Protein AF-0000000082336264 (afdb_homodimer)

Organism: NCBI:txid1220207

Secondary structure (DSSP, 8-state):
-----EEEEEEEEEEESS--SSS----HHHHHHHHTHHHH-GGGT-TTEEEEEEPSS---SSEEEEEEEE-TT-SS--TT-EEEEEEEEETTTEEEEEETTT--EEEEEEEEE-STT--TT-EEEEEEEEEEEET--TTSHHHHHHHHHHHHHHHHHHHHHHHHHHHHHHTTTT---/-----EEEEEEEEEEESS--SSS----HHHHHHHHTHHHH-GGGT-TTEEEEEEPSS---SSEEEEEEEE-TT-SS--TT-EEEEEEEEETTTEEEEEETTT--EEEEEEEEE-STT--TT-EEEEEEEEEEEET--TTSHHHHHHHHHHHHHHHHHHHHHHHHHHHHHHTTTT---

Nearest PDB structures (foldseek):
  5ygv-assembly1_A  TM=6.129E-01  e=1.166E-06  Arabidopsis thaliana
  2e3n-assembly1_A  TM=4.666E-01  e=4.063E-04  Homo sapiens
  2e3r-assembly1_A  TM=4.483E-01  e=7.735E-04  Homo sapiens
  4qdc-assembly1_A  TM=5.139E-01  e=6.747E-03  Rhodococcus rhodochrous
  4qck-assembly1_A  TM=4.906E-01  e=2.133E-01  Mycobacterium tuberculosis H37Rv

Solvent-accessible surface area (backbone atoms only — not comparable to full-atom values): 18694 Å² total; per-residue (Å²): 127,76,79,79,48,62,25,73,50,50,47,35,18,34,35,67,57,61,71,55,83,78,64,76,83,60,46,63,66,43,48,31,62,43,54,55,46,42,68,72,37,46,47,82,64,32,78,32,34,69,40,65,42,77,44,85,81,56,76,46,97,43,31,38,40,35,38,36,33,30,20,68,80,42,88,91,43,59,66,71,40,75,45,46,27,46,33,41,49,44,74,66,32,34,36,36,36,34,31,64,90,66,61,23,36,43,34,45,34,45,28,33,42,27,52,89,83,46,52,86,57,36,33,32,36,34,28,36,38,39,43,51,39,75,82,32,52,74,84,36,70,67,41,52,49,48,52,53,52,46,50,52,49,44,25,49,46,36,52,42,46,45,53,50,42,52,50,35,48,73,72,62,66,47,63,78,131,129,75,78,78,46,61,25,72,51,50,48,32,17,34,37,67,56,60,72,56,84,77,67,77,84,60,46,63,66,44,48,32,60,44,54,56,46,42,68,72,38,46,47,81,63,32,78,32,34,68,41,64,42,77,45,85,82,56,75,46,97,45,31,36,39,34,37,35,33,30,21,68,79,42,90,86,44,60,65,69,40,75,45,48,27,46,33,39,50,44,75,68,31,33,34,35,36,34,33,65,89,65,61,25,35,43,34,45,35,44,27,34,41,27,51,89,83,47,53,86,58,37,33,33,35,34,28,36,37,38,44,51,39,74,83,31,53,76,86,34,71,68,43,52,50,48,53,54,54,47,49,51,50,45,27,48,47,37,50,41,46,46,53,52,43,52,49,34,47,74,70,61,66,47,62,78,129

pLDDT: mean 92.33, std 10.78, range [29.56, 98.94]

Sequence (354 aa):
MGATNEFVFNVAFTVPVNDQPEGPIITLEEFWRGLERGGERPHLFAEYVAGTEILPNRKSKNEFQRKLSMADGAVHTARDVKVIQDVRNADNLLTEAITLGSGARSTMLVSRGGHEKDGPDVLYLTAIYELHVPDVEPGSDKAKQIERDYAQLAQGAARTVVATIRKWKAEGGLEEPMGATNEFVFNVAFTVPVNDQPEGPIITLEEFWRGLERGGERPHLFAEYVAGTEILPNRKSKNEFQRKLSMADGAVHTARDVKVIQDVRNADNLLTEAITLGSGARSTMLVSRGGHEKDGPDVLYLTAIYELHVPDVEPGSDKAKQIERDYAQLAQGAARTVVATIRKWKAEGGLEEP

Structure (mmCIF, N/CA/C/O backbone):
data_AF-0000000082336264-model_v1
#
loop_
_entity.id
_entity.type
_entity.pdbx_description
1 polymer 'DUF1857-domain-containing protein'
#
loop_
_atom_site.group_PDB
_atom_site.id
_atom_site.type_symbol
_atom_site.label_atom_id
_atom_site.label_alt_id
_atom_site.label_comp_id
_atom_site.label_asym_id
_atom_site.label_entity_id
_atom_site.label_seq_id
_atom_site.pdbx_PDB_ins_code
_atom_site.Cartn_x
_atom_site.Cartn_y
_atom_site.Cartn_z
_atom_site.occupancy
_atom_site.B_iso_or_equiv
_atom_site.auth_seq_id
_atom_site.auth_comp_id
_atom_site.auth_asym_id
_atom_site.auth_atom_id
_atom_site.pdbx_PDB_model_num
ATOM 1 N N . MET A 1 1 ? 17.641 18.422 -26.609 1 29.56 1 MET A N 1
ATOM 2 C CA . MET A 1 1 ? 16.688 18.734 -25.547 1 29.56 1 MET A CA 1
ATOM 3 C C . MET A 1 1 ? 17.062 17.984 -24.266 1 29.56 1 MET A C 1
ATOM 5 O O . MET A 1 1 ? 17.188 16.766 -24.266 1 29.56 1 MET A O 1
ATOM 9 N N . GLY A 1 2 ? 17.797 18.469 -23.359 1 38.94 2 GLY A N 1
ATOM 10 C CA . GLY A 1 2 ? 18.531 17.719 -22.359 1 38.94 2 GLY A CA 1
ATOM 11 C C . GLY A 1 2 ? 17.656 16.797 -21.531 1 38.94 2 GLY A C 1
ATOM 12 O O . GLY A 1 2 ? 16.516 17.125 -21.234 1 38.94 2 GLY A O 1
ATOM 13 N N . ALA A 1 3 ? 17.641 15.555 -21.625 1 45.69 3 ALA A N 1
ATOM 14 C CA . ALA A 1 3 ? 16.875 14.562 -20.875 1 45.69 3 ALA A CA 1
ATOM 15 C C . ALA A 1 3 ? 16.625 15.031 -19.438 1 45.69 3 ALA A C 1
ATOM 17 O O . ALA A 1 3 ? 17.578 15.367 -18.719 1 45.69 3 ALA A O 1
ATOM 18 N N . THR A 1 4 ? 15.703 15.938 -19.125 1 56.62 4 THR A N 1
ATOM 19 C CA . THR A 1 4 ? 15.469 16.484 -17.781 1 56.62 4 THR A CA 1
ATOM 20 C C . THR A 1 4 ? 15.648 15.398 -16.719 1 56.62 4 THR A C 1
ATOM 22 O O . THR A 1 4 ? 15 14.352 -16.781 1 56.62 4 THR A O 1
ATOM 25 N N . ASN A 1 5 ? 16.75 15.359 -16 1 79.06 5 ASN A N 1
ATOM 26 C CA . ASN A 1 5 ? 17.125 14.367 -15.008 1 79.06 5 ASN A CA 1
ATOM 27 C C . ASN A 1 5 ? 16.219 14.414 -13.789 1 79.06 5 ASN A C 1
ATOM 29 O O . ASN A 1 5 ? 15.797 15.492 -13.367 1 79.06 5 ASN A O 1
ATOM 33 N N . GLU A 1 6 ? 15.477 13.383 -13.555 1 89.56 6 GLU A N 1
ATOM 34 C CA . GLU A 1 6 ? 14.617 13.297 -12.375 1 89.56 6 GLU A CA 1
ATOM 35 C C . GLU A 1 6 ? 15.125 12.234 -11.406 1 89.56 6 GLU A C 1
ATOM 37 O O . GLU A 1 6 ? 15.516 11.141 -11.812 1 89.56 6 GLU A O 1
ATOM 42 N N . PHE A 1 7 ? 15.148 12.727 -10.156 1 93.25 7 PHE A N 1
ATOM 43 C CA . PHE A 1 7 ? 15.469 11.797 -9.078 1 93.25 7 PHE A CA 1
ATOM 44 C C . PHE A 1 7 ? 14.203 11.195 -8.484 1 93.25 7 PHE A C 1
ATOM 46 O O . PHE A 1 7 ? 13.281 11.922 -8.117 1 93.25 7 PHE A O 1
ATOM 53 N N . VAL A 1 8 ? 14.109 9.883 -8.461 1 95.19 8 VAL A N 1
ATOM 54 C CA . VAL A 1 8 ? 12.977 9.156 -7.883 1 95.19 8 VAL A CA 1
ATOM 55 C C . VAL A 1 8 ? 13.406 8.477 -6.582 1 95.19 8 VAL A C 1
ATOM 57 O O . VAL A 1 8 ? 14.461 7.848 -6.527 1 95.19 8 VAL A O 1
ATOM 60 N N . PHE A 1 9 ? 12.625 8.641 -5.582 1 96.69 9 PHE A N 1
ATOM 61 C CA . PHE A 1 9 ? 12.891 7.988 -4.301 1 96.69 9 PHE A CA 1
ATOM 62 C C . PHE A 1 9 ? 11.625 7.363 -3.74 1 96.69 9 PHE A C 1
ATOM 64 O O . PHE A 1 9 ? 10.641 8.062 -3.488 1 96.69 9 PHE A O 1
ATOM 71 N N . ASN A 1 10 ? 11.617 6.066 -3.535 1 98.44 10 ASN A N 1
ATOM 72 C CA . ASN A 1 10 ? 10.531 5.297 -2.943 1 98.44 10 ASN A CA 1
ATOM 73 C C . ASN A 1 10 ? 10.883 4.828 -1.534 1 98.44 10 ASN A C 1
ATOM 75 O O . ASN A 1 10 ? 11.977 4.32 -1.298 1 98.44 10 ASN A O 1
ATOM 79 N N . VAL A 1 11 ? 9.945 4.988 -0.642 1 98.5 11 VAL A N 1
ATOM 80 C CA . VAL A 1 11 ? 10.211 4.57 0.73 1 98.5 11 VAL A CA 1
ATOM 81 C C . VAL A 1 11 ? 8.898 4.277 1.446 1 98.5 11 VAL A C 1
ATOM 83 O O . VAL A 1 11 ? 7.883 4.934 1.188 1 98.5 11 VAL A O 1
ATOM 86 N N . ALA A 1 12 ? 8.922 3.309 2.322 1 98.88 12 ALA A N 1
ATOM 87 C CA . ALA A 1 12 ? 7.762 2.984 3.146 1 98.88 12 ALA A CA 1
ATOM 88 C C . ALA A 1 12 ? 8.188 2.506 4.531 1 98.88 12 ALA A C 1
ATOM 90 O O . ALA A 1 12 ? 9.219 1.844 4.676 1 98.88 12 ALA A O 1
ATOM 91 N N . PHE A 1 13 ? 7.395 2.826 5.551 1 98.94 13 PHE A N 1
ATOM 92 C CA . PHE A 1 13 ? 7.602 2.4 6.93 1 98.94 13 PHE A CA 1
ATOM 93 C C . PHE A 1 13 ? 6.324 1.81 7.512 1 98.94 13 PHE A C 1
ATOM 95 O O . PHE A 1 13 ? 5.23 2.328 7.273 1 98.94 13 PHE A O 1
ATOM 102 N N . THR A 1 14 ? 6.461 0.776 8.242 1 98.88 14 THR A N 1
ATOM 103 C CA . THR A 1 14 ? 5.352 0.082 8.891 1 98.88 14 THR A CA 1
ATOM 104 C C . THR A 1 14 ? 5.504 0.114 10.406 1 98.88 14 THR A C 1
ATOM 106 O O . THR A 1 14 ? 6.59 -0.138 10.93 1 98.88 14 THR A O 1
ATOM 109 N N . VAL A 1 15 ? 4.453 0.45 11.078 1 98.62 15 VAL A N 1
ATOM 110 C CA . VAL A 1 15 ? 4.438 0.441 12.539 1 98.62 15 VAL A CA 1
ATOM 111 C C . VAL A 1 15 ? 3.197 -0.295 13.039 1 98.62 15 VAL A C 1
ATOM 113 O O . VAL A 1 15 ? 2.131 -0.218 12.422 1 98.62 15 VAL A O 1
ATOM 116 N N . PRO A 1 16 ? 3.295 -1.009 14.188 1 98 16 PRO A N 1
ATOM 117 C CA . PRO A 1 16 ? 2.08 -1.574 14.781 1 98 16 PRO A CA 1
ATOM 118 C C . PRO A 1 16 ? 1.125 -0.504 15.305 1 98 16 PRO A C 1
ATOM 120 O O . PRO A 1 16 ? 1.566 0.548 15.773 1 98 16 PRO A O 1
ATOM 123 N N . VAL A 1 17 ? -0.096 -0.785 15.203 1 98.12 17 VAL A N 1
ATOM 124 C CA . VAL A 1 17 ? -1.128 0.163 15.617 1 98.12 17 VAL A CA 1
ATOM 125 C C . VAL A 1 17 ? -1.405 0.011 17.109 1 98.12 17 VAL A C 1
ATOM 127 O O . VAL A 1 17 ? -1.503 1.006 17.828 1 98.12 17 VAL A O 1
ATOM 130 N N . ASN A 1 18 ? -1.563 -1.23 17.578 1 97.25 18 ASN A N 1
ATOM 131 C CA . ASN A 1 18 ? -1.94 -1.511 18.969 1 97.25 18 ASN A CA 1
ATOM 132 C C . ASN A 1 18 ? -0.74 -1.962 19.797 1 97.25 18 ASN A C 1
ATOM 134 O O . ASN A 1 18 ? -0.837 -2.916 20.562 1 97.25 18 ASN A O 1
ATOM 138 N N . ASP A 1 19 ? 0.347 -1.291 19.656 1 86.56 19 ASP A N 1
ATOM 139 C CA . ASP A 1 19 ? 1.522 -1.792 20.359 1 86.56 19 ASP A CA 1
ATOM 140 C C . ASP A 1 19 ? 1.725 -1.059 21.688 1 86.56 19 ASP A C 1
ATOM 142 O O . ASP A 1 19 ? 2.697 -1.312 22.406 1 86.56 19 ASP A O 1
ATOM 146 N N . GLN A 1 20 ? 0.954 -0.147 21.953 1 80.81 20 GLN A N 1
ATOM 147 C CA . GLN A 1 20 ? 1.048 0.538 23.234 1 80.81 20 GLN A CA 1
ATOM 148 C C . GLN A 1 20 ? 0.105 -0.086 24.266 1 80.81 20 GLN A C 1
ATOM 150 O O . GLN A 1 20 ? -1.115 -0.062 24.094 1 80.81 20 GLN A O 1
ATOM 155 N N . PRO A 1 21 ? 0.701 -0.626 25.188 1 77.06 21 PRO A N 1
ATOM 156 C CA . PRO A 1 21 ? -0.123 -1.308 26.188 1 77.06 21 PRO A CA 1
ATOM 157 C C . PRO A 1 21 ? -1.053 -0.354 26.938 1 77.06 21 PRO A C 1
ATOM 159 O O . PRO A 1 21 ? -2.098 -0.774 27.438 1 77.06 21 PRO A O 1
ATOM 162 N N . GLU A 1 22 ? -0.517 0.926 26.938 1 81.31 22 GLU A N 1
ATOM 163 C CA . GLU A 1 22 ? -1.334 1.911 27.641 1 81.31 22 GLU A CA 1
ATOM 164 C C . GLU A 1 22 ? -2.434 2.461 26.734 1 81.31 22 GLU A C 1
ATOM 166 O O . GLU A 1 22 ? -2.205 2.713 25.562 1 81.31 22 GLU A O 1
ATOM 171 N N . GLY A 1 23 ? -3.699 1.999 26.922 1 84.56 23 GLY A N 1
ATOM 172 C CA . GLY A 1 23 ? -4.816 2.561 26.172 1 84.56 23 GLY A CA 1
ATOM 173 C C . GLY A 1 23 ? -5.742 1.504 25.609 1 84.56 23 GLY A C 1
ATOM 174 O O . GLY A 1 23 ? -5.453 0.308 25.688 1 84.56 23 GLY A O 1
ATOM 175 N N . PRO A 1 24 ? -6.605 2.02 24.984 1 92.88 24 PRO A N 1
ATOM 176 C CA . PRO A 1 24 ? -7.598 1.084 24.438 1 92.88 24 PRO A CA 1
ATOM 177 C C . PRO A 1 24 ? -7.129 0.398 23.156 1 92.88 24 PRO A C 1
ATOM 179 O O . PRO A 1 24 ? -6.383 0.99 22.375 1 92.88 24 PRO A O 1
ATOM 182 N N . ILE A 1 25 ? -7.535 -0.803 22.984 1 95.44 25 ILE A N 1
ATOM 183 C CA . ILE A 1 25 ? -7.359 -1.502 21.719 1 95.44 25 ILE A CA 1
ATOM 184 C C . ILE A 1 25 ? -8.25 -0.869 20.656 1 95.44 25 ILE A C 1
ATOM 186 O O . ILE A 1 25 ? -9.422 -0.579 20.906 1 95.44 25 ILE A O 1
ATOM 190 N N . ILE A 1 26 ? -7.711 -0.585 19.562 1 96.69 26 ILE A N 1
ATOM 191 C CA . ILE A 1 26 ? -8.477 0.006 18.469 1 96.69 26 ILE A CA 1
ATOM 192 C C . ILE A 1 26 ? -8.734 -1.047 17.391 1 96.69 26 ILE A C 1
ATOM 194 O O . ILE A 1 26 ? -7.844 -1.822 17.047 1 96.69 26 ILE A O 1
ATOM 198 N N . THR A 1 27 ? -9.953 -1.142 16.875 1 97.06 27 THR A N 1
ATOM 199 C CA . THR A 1 27 ? -10.305 -2.08 15.82 1 97.06 27 THR A CA 1
ATOM 200 C C . THR A 1 27 ? -9.938 -1.513 14.453 1 97.06 27 THR A C 1
ATOM 202 O O . THR A 1 27 ? -9.641 -0.322 14.328 1 97.06 27 THR A O 1
ATOM 205 N N . LEU A 1 28 ? -9.977 -2.338 13.523 1 98.12 28 LEU A N 1
ATOM 206 C CA . LEU A 1 28 ? -9.68 -1.916 12.156 1 98.12 28 LEU A CA 1
ATOM 207 C C . LEU A 1 28 ? -10.648 -0.831 11.703 1 98.12 28 LEU A C 1
ATOM 209 O O . LEU A 1 28 ? -10.234 0.182 11.141 1 98.12 28 LEU A O 1
ATOM 213 N N . GLU A 1 29 ? -11.922 -1.007 11.938 1 97.25 29 GLU A N 1
ATOM 214 C CA . GLU A 1 29 ? -12.938 -0.056 11.492 1 97.25 29 GLU A CA 1
ATOM 215 C C . GLU A 1 29 ? -12.781 1.287 12.203 1 97.25 29 GLU A C 1
ATOM 217 O O . GLU A 1 29 ? -12.953 2.342 11.586 1 97.25 29 GLU A O 1
ATOM 222 N N . GLU A 1 30 ? -12.539 1.206 13.477 1 97.5 30 GLU A N 1
ATOM 223 C CA . GLU A 1 30 ? -12.297 2.438 14.219 1 97.5 30 GLU A CA 1
ATOM 224 C C . GLU A 1 30 ? -11.07 3.17 13.688 1 97.5 30 GLU A C 1
ATOM 226 O O . GLU A 1 30 ? -11.102 4.387 13.492 1 97.5 30 GLU A O 1
ATOM 231 N N . PHE A 1 31 ? -9.992 2.43 13.547 1 98.44 31 PHE A N 1
ATOM 232 C CA . PHE A 1 31 ? -8.773 3.043 13.023 1 98.44 31 PHE A CA 1
ATOM 233 C C . PHE A 1 31 ? -9.031 3.668 11.656 1 98.44 31 PHE A C 1
ATOM 235 O O . PHE A 1 31 ? -8.562 4.773 11.375 1 98.44 31 PHE A O 1
ATOM 242 N N . TRP A 1 32 ? -9.789 2.994 10.852 1 98.38 32 TRP A N 1
ATOM 243 C CA . TRP A 1 32 ? -10.109 3.51 9.523 1 98.38 32 TRP A CA 1
ATOM 244 C C . TRP A 1 32 ? -10.898 4.812 9.625 1 98.38 32 TRP A C 1
ATOM 246 O O . TRP A 1 32 ? -10.648 5.754 8.859 1 98.38 32 TRP A O 1
ATOM 256 N N . ARG A 1 33 ? -11.781 4.898 10.492 1 97.69 33 ARG A N 1
ATOM 257 C CA . ARG A 1 33 ? -12.547 6.129 10.648 1 97.69 33 ARG A CA 1
ATOM 258 C C . ARG A 1 33 ? -11.625 7.312 10.922 1 97.69 33 ARG A C 1
ATOM 260 O O . ARG A 1 33 ? -11.898 8.438 10.492 1 97.69 33 ARG A O 1
ATOM 267 N N . GLY A 1 34 ? -10.602 7.035 11.641 1 98.25 34 GLY A N 1
ATOM 268 C CA . GLY A 1 34 ? -9.594 8.07 11.844 1 98.25 34 GLY A CA 1
ATOM 269 C C . GLY A 1 34 ? -8.758 8.336 10.609 1 98.25 34 GLY A C 1
ATOM 270 O O . GLY A 1 34 ? -8.57 9.484 10.219 1 98.25 34 GLY A O 1
ATOM 271 N N . LEU A 1 35 ? -8.289 7.281 10.031 1 98.38 35 LEU A N 1
ATOM 272 C CA . LEU A 1 35 ? -7.367 7.367 8.906 1 98.38 35 LEU A CA 1
ATOM 273 C C . LEU A 1 35 ? -8.016 8.094 7.73 1 98.38 35 LEU A C 1
ATOM 275 O O . LEU A 1 35 ? -7.363 8.898 7.059 1 98.38 35 LEU A O 1
ATOM 279 N N . GLU A 1 36 ? -9.242 7.828 7.508 1 97.88 36 GLU A N 1
ATOM 280 C CA . GLU A 1 36 ? -9.945 8.391 6.359 1 97.88 36 GLU A CA 1
ATOM 281 C C . GLU A 1 36 ? -10.023 9.906 6.445 1 97.88 36 GLU A C 1
ATOM 283 O O . GLU A 1 36 ? -10.109 10.594 5.422 1 97.88 36 GLU A O 1
ATOM 288 N N . ARG A 1 37 ? -9.945 10.445 7.664 1 97.19 37 ARG A N 1
ATOM 289 C CA . ARG A 1 37 ? -9.969 11.898 7.84 1 97.19 37 ARG A CA 1
ATOM 290 C C . ARG A 1 37 ? -8.773 12.547 7.145 1 97.19 37 ARG A C 1
ATOM 292 O O . ARG A 1 37 ? -8.852 13.711 6.73 1 97.19 37 ARG A O 1
ATOM 299 N N . GLY A 1 38 ? -7.738 11.773 7.008 1 97.19 38 GLY A N 1
ATOM 300 C CA . GLY A 1 38 ? -6.531 12.305 6.395 1 97.19 38 GLY A CA 1
ATOM 301 C C . GLY A 1 38 ? -6.695 12.617 4.922 1 97.19 38 GLY A C 1
ATOM 302 O O . GLY A 1 38 ? -5.91 13.383 4.352 1 97.19 38 GLY A O 1
ATOM 303 N N . GLY A 1 39 ? -7.668 12.008 4.32 1 97.19 39 GLY A N 1
ATOM 304 C CA . GLY A 1 39 ? -7.945 12.336 2.93 1 97.19 39 GLY A CA 1
ATOM 305 C C . GLY A 1 39 ? -8.328 13.789 2.727 1 97.19 39 GLY A C 1
ATOM 306 O O . GLY A 1 39 ? -7.719 14.484 1.913 1 97.19 39 GLY A O 1
ATOM 307 N N . GLU A 1 40 ? -9.211 14.234 3.57 1 96.81 40 GLU A N 1
ATOM 308 C CA . GLU A 1 40 ? -9.711 15.594 3.406 1 96.81 40 GLU A CA 1
ATOM 309 C C . GLU A 1 40 ? -8.922 16.578 4.262 1 96.81 40 GLU A C 1
ATOM 311 O O . GLU A 1 40 ? -8.859 17.781 3.943 1 96.81 40 GLU A O 1
ATOM 316 N N . ARG A 1 41 ? -8.289 16.062 5.32 1 96.44 41 ARG A N 1
ATOM 317 C CA . ARG A 1 41 ? -7.652 16.969 6.273 1 96.44 41 ARG A CA 1
ATOM 318 C C . ARG A 1 41 ? -6.293 16.422 6.707 1 96.44 41 ARG A C 1
ATOM 320 O O . ARG A 1 41 ? -6.066 16.172 7.891 1 96.44 41 ARG A O 1
ATOM 327 N N . PRO A 1 42 ? -5.398 16.391 5.797 1 96.44 42 PRO A N 1
ATOM 328 C CA . PRO A 1 42 ? -4.09 15.852 6.16 1 96.44 42 PRO A CA 1
ATOM 329 C C . PRO A 1 42 ? -3.361 16.703 7.191 1 96.44 42 PRO A C 1
ATOM 331 O O . PRO A 1 42 ? -2.453 16.234 7.871 1 96.44 42 PRO A O 1
ATOM 334 N N . HIS A 1 43 ? -3.732 17.953 7.387 1 94.12 43 HIS A N 1
ATOM 335 C CA . HIS A 1 43 ? -3.107 18.844 8.367 1 94.12 43 HIS A CA 1
ATOM 336 C C . HIS A 1 43 ? -3.367 18.359 9.789 1 94.12 43 HIS A C 1
ATOM 338 O O . HIS A 1 43 ? -2.705 18.797 10.727 1 94.12 43 HIS A O 1
ATOM 344 N N . LEU A 1 44 ? -4.309 17.484 9.977 1 94.69 44 LEU A N 1
ATOM 345 C CA . LEU A 1 44 ? -4.551 16.859 11.273 1 94.69 44 LEU A CA 1
ATOM 346 C C . LEU A 1 44 ? -3.367 15.992 11.695 1 94.69 44 LEU A C 1
ATOM 348 O O . LEU A 1 44 ? -3.182 15.727 12.883 1 94.69 44 LEU A O 1
ATOM 352 N N . PHE A 1 45 ? -2.549 15.586 10.703 1 96.19 45 PHE A N 1
ATOM 353 C CA . PHE A 1 45 ? -1.484 14.625 10.984 1 96.19 45 PHE A CA 1
ATOM 354 C C . PHE A 1 45 ? -0.117 15.25 10.727 1 96.19 45 PHE A C 1
ATOM 356 O O . PHE A 1 45 ? 0.901 14.742 11.203 1 96.19 45 PHE A O 1
ATOM 363 N N . ALA A 1 46 ? -0.104 16.25 9.852 1 91.69 46 ALA A N 1
ATOM 364 C CA . ALA A 1 46 ? 1.171 16.75 9.344 1 91.69 46 ALA A CA 1
ATOM 365 C C . ALA A 1 46 ? 1.319 18.234 9.602 1 91.69 46 ALA A C 1
ATOM 367 O O . ALA A 1 46 ? 0.665 19.062 8.945 1 91.69 46 ALA A O 1
ATOM 368 N N . GLU A 1 47 ? 2.299 18.578 10.297 1 86.56 47 GLU A N 1
ATOM 369 C CA . GLU A 1 47 ? 2.498 19.969 10.672 1 86.56 47 GLU A CA 1
ATOM 370 C C . GLU A 1 47 ? 2.973 20.797 9.477 1 86.56 47 GLU A C 1
ATOM 372 O O . GLU A 1 47 ? 2.74 22 9.414 1 86.56 47 GLU A O 1
ATOM 377 N N . TYR A 1 48 ? 3.588 20.141 8.562 1 86.62 48 TYR A N 1
ATOM 378 C CA . TYR A 1 48 ? 4.117 20.859 7.406 1 86.62 48 TYR A CA 1
ATOM 379 C C . TYR A 1 48 ? 3.002 21.219 6.43 1 86.62 48 TYR A C 1
ATOM 381 O O . TYR A 1 48 ? 3.246 21.875 5.418 1 86.62 48 TYR A O 1
ATOM 389 N N . VAL A 1 49 ? 1.833 20.797 6.676 1 91.94 49 VAL A N 1
ATOM 390 C CA . VAL A 1 49 ? 0.655 21.219 5.93 1 91.94 49 VAL A CA 1
ATOM 391 C C . VAL A 1 49 ? -0.119 22.266 6.727 1 91.94 49 VAL A C 1
ATOM 393 O O . VAL A 1 49 ? -0.719 21.953 7.758 1 91.94 49 VAL A O 1
ATOM 396 N N . ALA A 1 50 ? -0.203 23.422 6.23 1 89.56 50 ALA A N 1
ATOM 397 C CA . ALA A 1 50 ? -0.834 24.531 6.945 1 89.56 50 ALA A CA 1
ATOM 398 C C . ALA A 1 50 ? -2.354 24.484 6.812 1 89.56 50 ALA A C 1
ATOM 400 O O . ALA A 1 50 ? -3.078 24.875 7.727 1 89.56 50 ALA A O 1
ATOM 401 N N . GLY A 1 51 ? -2.779 24.047 5.605 1 92.38 51 GLY A N 1
ATOM 402 C CA . GLY A 1 51 ? -4.211 23.969 5.363 1 92.38 51 GLY A CA 1
ATOM 403 C C . GLY A 1 51 ? -4.562 23.172 4.113 1 92.38 51 GLY A C 1
ATOM 404 O O . GLY A 1 51 ? -3.693 22.891 3.293 1 92.38 51 GLY A O 1
ATOM 405 N N . THR A 1 52 ? -5.816 22.844 4.133 1 96.56 52 THR A N 1
ATOM 406 C CA . THR A 1 52 ? -6.309 22.047 3.004 1 96.56 52 THR A CA 1
ATOM 407 C C . THR A 1 52 ? -7.652 22.578 2.52 1 96.56 52 THR A C 1
ATOM 409 O O . THR A 1 52 ? -8.523 22.922 3.328 1 96.56 52 THR A O 1
ATOM 412 N N . GLU A 1 53 ? -7.797 22.641 1.234 1 96.81 53 GLU A N 1
ATOM 413 C CA . GLU A 1 53 ? -9.062 22.953 0.577 1 96.81 53 GLU A CA 1
ATOM 414 C C . GLU A 1 53 ? -9.5 21.828 -0.349 1 96.81 53 GLU A C 1
ATOM 416 O O . GLU A 1 53 ? -8.734 21.391 -1.209 1 96.81 53 GLU A O 1
ATOM 421 N N . ILE A 1 54 ? -10.742 21.359 -0.169 1 97.88 54 ILE A N 1
ATOM 422 C CA . ILE A 1 54 ? -11.305 20.422 -1.124 1 97.88 54 ILE A CA 1
ATOM 423 C C . ILE A 1 54 ? -11.805 21.172 -2.355 1 97.88 54 ILE A C 1
ATOM 425 O O . ILE A 1 54 ? -12.609 22.094 -2.24 1 97.88 54 ILE A O 1
ATOM 429 N N . LEU A 1 55 ? -11.305 20.766 -3.486 1 97.69 55 LEU A N 1
ATOM 430 C CA . LEU A 1 55 ? -11.672 21.469 -4.707 1 97.69 55 LEU A CA 1
ATOM 431 C C . LEU A 1 55 ? -13.062 21.062 -5.172 1 97.69 55 LEU A C 1
ATOM 433 O O . LEU A 1 55 ? -13.547 19.984 -4.824 1 97.69 55 LEU A O 1
ATOM 437 N N . PRO A 1 56 ? -13.617 21.922 -5.969 1 94.44 56 PRO A N 1
ATOM 438 C CA . PRO A 1 56 ? -14.977 21.625 -6.422 1 94.44 56 PRO A CA 1
ATOM 439 C C . PRO A 1 56 ? -15.047 20.422 -7.355 1 94.44 56 PRO A C 1
ATOM 441 O O . PRO A 1 56 ? -14.016 19.953 -7.84 1 94.44 56 PRO A O 1
ATOM 444 N N . ASN A 1 57 ? -16.203 19.844 -7.574 1 90.31 57 ASN A N 1
ATOM 445 C CA . ASN A 1 57 ? -16.516 18.75 -8.492 1 90.31 57 ASN A CA 1
ATOM 446 C C . ASN A 1 57 ? -15.977 17.422 -7.977 1 90.31 57 ASN A C 1
ATOM 448 O O . ASN A 1 57 ? -15.344 16.672 -8.719 1 90.31 57 ASN A O 1
ATOM 452 N N . ARG A 1 58 ? -16.172 17.266 -6.836 1 92.19 58 ARG A N 1
ATOM 453 C CA . ARG A 1 58 ? -15.906 15.977 -6.211 1 92.19 58 ARG A CA 1
ATOM 454 C C . ARG A 1 58 ? -16.516 14.836 -7.02 1 92.19 58 ARG A C 1
ATOM 456 O O . ARG A 1 58 ? -17.719 14.852 -7.32 1 92.19 58 ARG A O 1
ATOM 463 N N . LYS A 1 59 ? -15.625 13.898 -7.348 1 93.69 59 LYS A N 1
ATOM 464 C CA . LYS A 1 59 ? -16.125 12.766 -8.117 1 93.69 59 LYS A CA 1
ATOM 465 C C . LYS A 1 59 ? -17 11.852 -7.262 1 93.69 59 LYS A C 1
ATOM 467 O O . LYS A 1 59 ? -18.016 11.344 -7.73 1 93.69 59 LYS A O 1
ATOM 472 N N . SER A 1 60 ? -16.531 11.555 -6.062 1 95.06 60 SER A N 1
ATOM 473 C CA . SER A 1 60 ? -17.266 10.758 -5.078 1 95.06 60 SER A CA 1
ATOM 474 C C . SER A 1 60 ? -16.781 11.055 -3.664 1 95.06 60 SER A C 1
ATOM 476 O O . SER A 1 60 ? -15.867 11.859 -3.469 1 95.06 60 SER A O 1
ATOM 478 N N . LYS A 1 61 ? -17.375 10.406 -2.75 1 94 61 LYS A N 1
ATOM 479 C CA . LYS A 1 61 ? -16.906 10.523 -1.369 1 94 61 LYS A CA 1
ATOM 480 C C . LYS A 1 61 ? -15.453 10.094 -1.24 1 94 61 LYS A C 1
ATOM 482 O O . LYS A 1 61 ? -14.695 10.68 -0.465 1 94 61 LYS A O 1
ATOM 487 N N . ASN A 1 62 ? -15.07 9.125 -2.055 1 97.31 62 ASN A N 1
ATOM 488 C CA . ASN A 1 62 ? -13.766 8.5 -1.909 1 97.31 62 ASN A CA 1
ATOM 489 C C . ASN A 1 62 ? -12.773 9.016 -2.949 1 97.31 62 ASN A C 1
ATOM 491 O O . ASN A 1 62 ? -11.602 8.625 -2.949 1 97.31 62 ASN A O 1
ATOM 495 N N . GLU A 1 63 ? -13.273 9.852 -3.871 1 98.06 63 GLU A N 1
ATOM 496 C CA . GLU A 1 63 ? -12.406 10.375 -4.926 1 98.06 63 GLU A CA 1
ATOM 497 C C . GLU A 1 63 ? -12.641 11.867 -5.137 1 98.06 63 GLU A C 1
ATOM 499 O O . GLU A 1 63 ? -13.719 12.281 -5.566 1 98.06 63 GLU A O 1
ATOM 504 N N . PHE A 1 64 ? -11.617 12.633 -4.898 1 98.5 64 PHE A N 1
ATOM 505 C CA . PHE A 1 64 ? -11.719 14.086 -4.977 1 98.5 64 PHE A CA 1
ATOM 506 C C . PHE A 1 64 ? -10.336 14.719 -5.125 1 98.5 64 PHE A C 1
ATOM 508 O O . PHE A 1 64 ? -9.32 14.031 -5.043 1 98.5 64 PHE A O 1
ATOM 515 N N . GLN A 1 65 ? -10.367 15.992 -5.375 1 98.38 65 GLN A N 1
ATOM 516 C CA . GLN A 1 65 ? -9.133 16.766 -5.449 1 98.38 65 GLN A CA 1
ATOM 517 C C . GLN A 1 65 ? -9.016 17.719 -4.27 1 98.38 65 GLN A C 1
ATOM 519 O O . GLN A 1 65 ? -10.016 18.266 -3.799 1 98.38 65 GLN A O 1
ATOM 524 N N . ARG A 1 66 ? -7.781 17.906 -3.906 1 98.38 66 ARG A N 1
ATOM 525 C CA . ARG A 1 66 ? -7.531 18.875 -2.836 1 98.38 66 ARG A CA 1
ATOM 526 C C . ARG A 1 66 ? -6.348 19.781 -3.176 1 98.38 66 ARG A C 1
ATOM 528 O O . ARG A 1 66 ? -5.516 19.422 -4.016 1 98.38 66 ARG A O 1
ATOM 535 N N . LYS A 1 67 ? -6.426 20.891 -2.559 1 97 67 LYS A N 1
ATOM 536 C CA . LYS A 1 67 ? -5.328 21.844 -2.598 1 97 67 LYS A CA 1
ATOM 537 C C . LYS A 1 67 ? -4.711 22.031 -1.215 1 97 67 LYS A C 1
ATOM 539 O O . LYS A 1 67 ? -5.406 22.391 -0.263 1 97 67 LYS A O 1
ATOM 544 N N . LEU A 1 68 ? -3.422 21.719 -1.146 1 96 68 LEU A N 1
ATOM 545 C CA . LEU A 1 68 ? -2.688 21.891 0.104 1 96 68 LEU A CA 1
ATOM 546 C C . LEU A 1 68 ? -1.938 23.219 0.113 1 96 68 LEU A C 1
ATOM 548 O O . LEU A 1 68 ? -1.362 23.625 -0.902 1 96 68 LEU A O 1
ATOM 552 N N . SER A 1 69 ? -1.984 23.875 1.218 1 93.81 69 SER A N 1
ATOM 553 C CA . SER A 1 69 ? -1.075 24.969 1.525 1 93.81 69 SER A CA 1
ATOM 554 C C . SER A 1 69 ? 0.061 24.516 2.434 1 93.81 69 SER A C 1
ATOM 556 O O . SER A 1 69 ? -0.168 24.156 3.592 1 93.81 69 SER A O 1
ATOM 558 N N . MET A 1 70 ? 1.221 24.594 1.844 1 91.06 70 MET A N 1
ATOM 559 C CA . MET A 1 70 ? 2.352 24.031 2.572 1 91.06 70 MET A CA 1
ATOM 560 C C . MET A 1 70 ? 2.904 25.031 3.584 1 91.06 70 MET A C 1
ATOM 562 O O . MET A 1 70 ? 2.957 26.219 3.312 1 91.06 70 MET A O 1
ATOM 566 N N . ALA A 1 71 ? 3.256 24.453 4.707 1 85.69 71 ALA A N 1
ATOM 567 C CA . ALA A 1 71 ? 3.918 25.219 5.762 1 85.69 71 ALA A CA 1
ATOM 568 C C . ALA A 1 71 ? 5.422 24.969 5.762 1 85.69 71 ALA A C 1
ATOM 570 O O . ALA A 1 71 ? 5.969 24.438 4.793 1 85.69 71 ALA A O 1
ATOM 571 N N . ASP A 1 72 ? 6.023 25.562 6.82 1 78.88 72 ASP A N 1
ATOM 572 C CA . ASP A 1 72 ? 7.445 25.266 6.973 1 78.88 72 ASP A CA 1
ATOM 573 C C . ASP A 1 72 ? 7.676 23.812 7.344 1 78.88 72 ASP A C 1
ATOM 575 O O . ASP A 1 72 ? 6.809 23.172 7.945 1 78.88 72 ASP A O 1
ATOM 579 N N . GLY A 1 73 ? 8.812 23.234 6.785 1 71.56 73 GLY A N 1
ATOM 580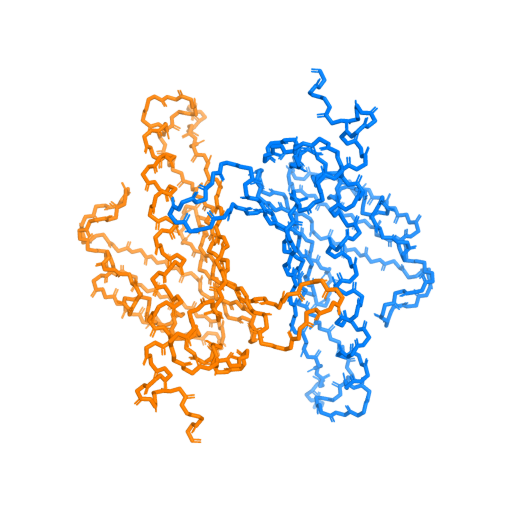 C CA . GLY A 1 73 ? 9.172 21.906 7.254 1 71.56 73 GLY A CA 1
ATOM 581 C C . GLY A 1 73 ? 9.016 20.828 6.188 1 71.56 73 GLY A C 1
ATOM 582 O O . GLY A 1 73 ? 9.469 19.703 6.371 1 71.56 73 GLY A O 1
ATOM 583 N N . ALA A 1 74 ? 8.227 21.156 5.078 1 71.25 74 ALA A N 1
ATOM 584 C CA . ALA A 1 74 ? 8.188 20.188 3.982 1 71.25 74 ALA A CA 1
ATOM 585 C C . ALA A 1 74 ? 9.586 19.953 3.414 1 71.25 74 ALA A C 1
ATOM 587 O O . ALA A 1 74 ? 10.422 20.844 3.4 1 71.25 74 ALA A O 1
ATOM 588 N N . VAL A 1 75 ? 9.695 18.594 3.041 1 69.12 75 VAL A N 1
ATOM 589 C CA . VAL A 1 75 ? 10.977 18.234 2.447 1 69.12 75 VAL A CA 1
ATOM 590 C C . VAL A 1 75 ? 11.016 18.672 0.987 1 69.12 75 VAL A C 1
ATOM 592 O O . VAL A 1 75 ? 10.266 18.156 0.154 1 69.12 75 VAL A O 1
ATOM 595 N N . HIS A 1 76 ? 11.516 19.781 0.625 1 65.62 76 HIS A N 1
ATOM 596 C CA . HIS A 1 76 ? 11.844 20.266 -0.71 1 65.62 76 HIS A CA 1
ATOM 597 C C . HIS A 1 76 ? 10.703 21.094 -1.294 1 65.62 76 HIS A C 1
ATOM 599 O O . HIS A 1 76 ? 10.469 21.078 -2.504 1 65.62 76 HIS A O 1
ATOM 605 N N . THR A 1 77 ? 9.781 21.359 -0.534 1 68.19 77 THR A N 1
ATOM 606 C CA . THR A 1 77 ? 8.734 22.281 -0.948 1 68.19 77 THR A CA 1
ATOM 607 C C . THR A 1 77 ? 8.758 23.547 -0.094 1 68.19 77 THR A C 1
ATOM 609 O O . THR A 1 77 ? 8.82 23.484 1.135 1 68.19 77 THR A O 1
ATOM 612 N N . ALA A 1 78 ? 8.758 24.578 -0.844 1 70.81 78 ALA A N 1
ATOM 613 C CA . ALA A 1 78 ? 8.867 25.859 -0.155 1 70.81 78 ALA A CA 1
ATOM 614 C C . ALA A 1 78 ? 7.574 26.203 0.576 1 70.81 78 ALA A C 1
ATOM 616 O O . ALA A 1 78 ? 6.504 25.703 0.222 1 70.81 78 ALA A O 1
ATOM 617 N N . ARG A 1 79 ? 7.77 27.047 1.514 1 74 79 ARG A N 1
ATOM 618 C CA . ARG A 1 79 ? 6.613 27.578 2.232 1 74 79 ARG A CA 1
ATOM 619 C C . ARG A 1 79 ? 5.672 28.312 1.291 1 74 79 ARG A C 1
ATOM 621 O O . ARG A 1 79 ? 6.121 29 0.372 1 74 79 ARG A O 1
ATOM 628 N N . ASP A 1 80 ? 4.348 28.078 1.512 1 76.12 80 ASP A N 1
ATOM 629 C CA . ASP A 1 80 ? 3.252 28.797 0.867 1 76.12 80 ASP A CA 1
ATOM 630 C C . ASP A 1 80 ? 3.053 28.312 -0.569 1 76.12 80 ASP A C 1
ATOM 632 O O . ASP A 1 80 ? 2.301 28.922 -1.333 1 76.12 80 ASP A O 1
ATOM 636 N N . VAL A 1 81 ? 3.748 27.312 -0.891 1 84.75 81 VAL A N 1
ATOM 637 C CA . VAL A 1 81 ? 3.473 26.672 -2.18 1 84.75 81 VAL A CA 1
ATOM 638 C C . VAL A 1 81 ? 2.148 25.922 -2.109 1 84.75 81 VAL A C 1
ATOM 640 O O . VAL A 1 81 ? 1.819 25.328 -1.08 1 84.75 81 VAL A O 1
ATOM 643 N N . LYS A 1 82 ? 1.473 26 -3.186 1 91.75 82 LYS A N 1
ATOM 644 C CA . LYS A 1 82 ? 0.228 25.234 -3.307 1 91.75 82 LYS A CA 1
ATOM 645 C C . LYS A 1 82 ? 0.443 23.938 -4.086 1 91.75 82 LYS A C 1
ATOM 647 O O . LYS A 1 82 ? 1.097 23.938 -5.133 1 91.75 82 LYS A O 1
ATOM 652 N N . VAL A 1 83 ? -0.069 22.891 -3.521 1 93.88 83 VAL A N 1
ATOM 653 C CA . VAL A 1 83 ? 0.054 21.578 -4.141 1 93.88 83 VAL A CA 1
ATOM 654 C C . VAL A 1 83 ? -1.334 21 -4.395 1 93.88 83 VAL A C 1
ATOM 656 O O . VAL A 1 83 ? -2.148 20.891 -3.475 1 93.88 83 VAL A O 1
ATOM 659 N N . ILE A 1 84 ? -1.576 20.672 -5.605 1 96.62 84 ILE A N 1
ATOM 660 C CA . ILE A 1 84 ? -2.852 20.047 -5.93 1 96.62 84 ILE A CA 1
ATOM 661 C C . ILE A 1 84 ? -2.668 18.531 -6.039 1 96.62 84 ILE A C 1
ATOM 663 O O . ILE A 1 84 ? -1.733 18.062 -6.691 1 96.62 84 ILE A O 1
ATOM 667 N N . GLN A 1 85 ? -3.625 17.812 -5.391 1 97.94 85 GLN A N 1
ATOM 668 C CA . GLN A 1 85 ? -3.527 16.344 -5.383 1 97.94 85 GLN A CA 1
ATOM 669 C C . GLN A 1 85 ? -4.871 15.711 -5.723 1 97.94 85 GLN A C 1
ATOM 671 O O . GLN A 1 85 ? -5.922 16.219 -5.336 1 97.94 85 GLN A O 1
ATOM 676 N N . ASP A 1 86 ? -4.805 14.609 -6.488 1 98.5 86 ASP A N 1
ATOM 677 C CA . ASP A 1 86 ? -5.918 13.672 -6.559 1 98.5 86 ASP A CA 1
ATOM 678 C C . ASP A 1 86 ? -5.91 12.719 -5.363 1 98.5 86 ASP A C 1
ATOM 680 O O . ASP A 1 86 ? -4.895 12.086 -5.074 1 98.5 86 ASP A O 1
ATOM 684 N N . VAL A 1 87 ? -7.027 12.625 -4.656 1 98.75 87 VAL A N 1
ATOM 685 C CA . VAL A 1 87 ? -7.113 11.766 -3.475 1 98.75 87 VAL A CA 1
ATOM 686 C C . VAL A 1 87 ? -8.07 10.609 -3.74 1 98.75 87 VAL A C 1
ATOM 688 O O . VAL A 1 87 ? -9.141 10.805 -4.32 1 98.75 87 VAL A O 1
ATOM 691 N N . ARG A 1 88 ? -7.684 9.438 -3.34 1 98.62 88 ARG A N 1
ATOM 692 C CA . ARG A 1 88 ? -8.531 8.25 -3.381 1 98.62 88 ARG A CA 1
ATOM 693 C C . ARG A 1 88 ? -8.516 7.523 -2.039 1 98.62 88 ARG A C 1
ATOM 695 O O . ARG A 1 88 ? -7.453 7.227 -1.496 1 98.62 88 ARG A O 1
ATOM 702 N N . ASN A 1 89 ? -9.727 7.238 -1.539 1 98.56 89 ASN A N 1
ATOM 703 C CA . ASN A 1 89 ? -9.898 6.359 -0.388 1 98.56 89 ASN A CA 1
ATOM 704 C C . ASN A 1 89 ? -10.398 4.98 -0.805 1 98.56 89 ASN A C 1
ATOM 706 O O . ASN A 1 89 ? -11.289 4.867 -1.646 1 98.56 89 ASN A O 1
ATOM 710 N N . ALA A 1 90 ? -9.805 3.988 -0.356 1 98.56 90 ALA A N 1
ATOM 711 C CA . ALA A 1 90 ? -10.359 2.637 -0.371 1 98.56 90 ALA A CA 1
ATOM 712 C C . ALA A 1 90 ? -10.82 2.217 1.023 1 98.56 90 ALA A C 1
ATOM 714 O O . ALA A 1 90 ? -10 2.092 1.94 1 98.56 90 ALA A O 1
ATOM 715 N N . ASP A 1 91 ? -12.07 1.969 1.194 1 97.81 91 ASP A N 1
ATOM 716 C CA . ASP A 1 91 ? -12.656 1.785 2.516 1 97.81 91 ASP A CA 1
ATOM 717 C C . ASP A 1 91 ? -11.969 0.653 3.273 1 97.81 91 ASP A C 1
ATOM 719 O O . ASP A 1 91 ? -11.719 -0.415 2.713 1 97.81 91 ASP A O 1
ATOM 723 N N . ASN A 1 92 ? -11.648 0.979 4.566 1 98.12 92 ASN A N 1
ATOM 724 C CA . ASN A 1 92 ? -11.031 0.053 5.516 1 98.12 92 ASN A CA 1
ATOM 725 C C . ASN A 1 92 ? -9.656 -0.405 5.043 1 98.12 92 ASN A C 1
ATOM 727 O O . ASN A 1 92 ? -9.242 -1.529 5.328 1 98.12 92 ASN A O 1
ATOM 731 N N . LEU A 1 93 ? -9 0.503 4.258 1 98.81 93 LEU A N 1
ATOM 732 C CA . LEU A 1 93 ? -7.738 0.039 3.697 1 98.81 93 LEU A CA 1
ATOM 733 C C . LEU A 1 93 ? -6.742 1.188 3.582 1 98.81 93 LEU A C 1
ATOM 735 O O . LEU A 1 93 ? -5.711 1.191 4.258 1 98.81 93 LEU A O 1
ATOM 739 N N . LEU A 1 94 ? -7.043 2.189 2.727 1 98.94 94 LEU A N 1
ATOM 740 C CA . LEU A 1 94 ? -5.98 3.164 2.51 1 98.94 94 LEU A CA 1
ATOM 741 C C . LEU A 1 94 ? -6.555 4.496 2.041 1 98.94 94 LEU A C 1
ATOM 743 O O . LEU A 1 94 ? -7.676 4.551 1.531 1 98.94 94 LEU A O 1
ATOM 747 N N . THR A 1 95 ? -5.84 5.594 2.268 1 98.81 95 THR A N 1
ATOM 748 C CA . THR A 1 95 ? -5.934 6.906 1.637 1 98.81 95 THR A CA 1
ATOM 749 C C . THR A 1 95 ? -4.695 7.191 0.793 1 98.81 95 THR A C 1
ATOM 751 O O . THR A 1 95 ? -3.568 7.082 1.28 1 98.81 95 THR A O 1
ATOM 754 N N . GLU A 1 96 ? -4.902 7.484 -0.466 1 98.81 96 GLU A N 1
ATOM 755 C CA . GLU A 1 96 ? -3.82 7.77 -1.405 1 98.81 96 GLU A CA 1
ATOM 756 C C . GLU A 1 96 ? -3.965 9.164 -2.004 1 98.81 96 GLU A C 1
ATOM 758 O O . GLU A 1 96 ? -5.07 9.586 -2.352 1 98.81 96 GLU A O 1
ATOM 763 N N . ALA A 1 97 ? -2.893 9.844 -2.088 1 98.5 97 ALA A N 1
ATOM 764 C CA . ALA A 1 97 ? -2.846 11.148 -2.748 1 98.5 97 ALA A CA 1
ATOM 765 C C . ALA A 1 97 ? -1.771 11.172 -3.83 1 98.5 97 ALA A C 1
ATOM 767 O O . ALA A 1 97 ? -0.632 10.766 -3.594 1 98.5 97 ALA A O 1
ATOM 768 N N . ILE A 1 98 ? -2.1 11.609 -4.996 1 98.06 98 ILE A N 1
ATOM 769 C CA . ILE A 1 98 ? -1.168 11.781 -6.105 1 98.06 98 ILE A CA 1
ATOM 770 C C . ILE A 1 98 ? -1.045 13.258 -6.453 1 98.06 98 ILE A C 1
ATOM 772 O O . ILE A 1 98 ? -2.043 13.914 -6.758 1 98.06 98 ILE A O 1
ATOM 776 N N . THR A 1 99 ? 0.132 13.734 -6.391 1 96.56 99 THR A N 1
ATOM 777 C CA . THR A 1 99 ? 0.383 15.148 -6.684 1 96.56 99 THR A CA 1
ATOM 778 C C . THR A 1 99 ? 0.323 15.406 -8.188 1 96.56 99 THR A C 1
ATOM 780 O O . THR A 1 99 ? 1.036 14.766 -8.961 1 96.56 99 THR A O 1
ATOM 783 N N . LEU A 1 100 ? -0.5 16.328 -8.602 1 95.56 100 LEU A N 1
ATOM 784 C CA . LEU A 1 100 ? -0.573 16.703 -10.008 1 95.56 100 LEU A CA 1
ATOM 785 C C . LEU A 1 100 ? 0.731 17.328 -10.477 1 95.56 100 LEU A C 1
ATOM 787 O O . LEU A 1 100 ? 1.32 18.141 -9.758 1 95.56 100 LEU A O 1
ATOM 791 N N . GLY A 1 101 ? 1.104 17.016 -11.672 1 91.88 101 GLY A N 1
ATOM 792 C CA . GLY A 1 101 ? 2.373 17.516 -12.188 1 91.88 101 GLY A CA 1
ATOM 793 C C . GLY A 1 101 ? 3.508 16.516 -12.008 1 91.88 101 GLY A C 1
ATOM 794 O O . GLY A 1 101 ? 3.824 15.758 -12.922 1 91.88 101 GLY A O 1
ATOM 795 N N . SER A 1 102 ? 3.949 16.328 -10.773 1 91.56 102 SER A N 1
ATOM 796 C CA . SER A 1 102 ? 5.105 15.477 -10.523 1 91.56 102 SER A CA 1
ATOM 797 C C . SER A 1 102 ? 4.723 14 -10.57 1 91.56 102 SER A C 1
ATOM 799 O O . SER A 1 102 ? 5.562 13.141 -10.852 1 91.56 102 SER A O 1
ATOM 801 N N . GLY A 1 103 ? 3.451 13.734 -10.148 1 95.06 103 GLY A N 1
ATOM 802 C CA . GLY A 1 103 ? 3.023 12.352 -10.047 1 95.06 103 GLY A CA 1
ATOM 803 C C . GLY A 1 103 ? 3.457 11.68 -8.758 1 95.06 103 GLY A C 1
ATOM 804 O O . GLY A 1 103 ? 3.244 10.484 -8.57 1 95.06 103 GLY A O 1
ATOM 805 N N . ALA A 1 104 ? 4.102 12.438 -7.844 1 96.25 104 ALA A N 1
ATOM 806 C CA . ALA A 1 104 ? 4.473 11.891 -6.543 1 96.25 104 ALA A CA 1
ATOM 807 C C . ALA A 1 104 ? 3.252 11.344 -5.809 1 96.25 104 ALA A C 1
ATOM 809 O O . ALA A 1 104 ? 2.148 11.875 -5.945 1 96.25 104 ALA A O 1
ATOM 810 N N . ARG A 1 105 ? 3.482 10.305 -4.98 1 97.88 105 ARG A N 1
ATOM 811 C CA . ARG A 1 105 ? 2.379 9.633 -4.309 1 97.88 105 ARG A CA 1
ATOM 812 C C . ARG A 1 105 ? 2.658 9.469 -2.818 1 97.88 105 ARG A C 1
ATOM 814 O O . ARG A 1 105 ? 3.781 9.156 -2.422 1 97.88 105 ARG A O 1
ATOM 821 N N . SER A 1 106 ? 1.661 9.688 -2.051 1 97.81 106 SER A N 1
ATOM 822 C CA . SER A 1 106 ? 1.639 9.344 -0.632 1 97.81 106 SER A CA 1
ATOM 823 C C . SER A 1 106 ? 0.442 8.461 -0.295 1 97.81 106 SER A C 1
ATOM 825 O O . SER A 1 106 ? -0.689 8.766 -0.681 1 97.81 106 SER A O 1
ATOM 827 N N . THR A 1 107 ? 0.682 7.383 0.349 1 98.81 107 THR A N 1
ATOM 828 C CA . THR A 1 107 ? -0.384 6.469 0.742 1 98.81 107 THR A CA 1
ATOM 829 C C . THR A 1 107 ? -0.254 6.086 2.213 1 98.81 107 THR A C 1
ATOM 831 O O . THR A 1 107 ? 0.847 5.805 2.691 1 98.81 107 THR A O 1
ATOM 834 N N . MET A 1 108 ? -1.28 6.172 2.955 1 98.88 108 MET A N 1
ATOM 835 C CA . MET A 1 108 ? -1.399 5.605 4.297 1 98.88 108 MET A CA 1
ATOM 836 C C . MET A 1 108 ? -2.318 4.387 4.293 1 98.88 108 MET A C 1
ATOM 838 O O . MET A 1 108 ? -3.479 4.484 3.891 1 98.88 108 MET A O 1
ATOM 842 N N . LEU A 1 109 ? -1.786 3.295 4.727 1 98.94 109 LEU A N 1
ATOM 843 C CA . LEU A 1 109 ? -2.455 2.006 4.582 1 98.94 109 LEU A CA 1
ATOM 844 C C . LEU A 1 109 ? -2.572 1.298 5.926 1 98.94 109 LEU A C 1
ATOM 846 O O . LEU A 1 109 ? -1.604 1.238 6.688 1 98.94 109 LEU A O 1
ATOM 850 N N . VAL A 1 110 ? -3.746 0.812 6.234 1 98.94 110 VAL A N 1
ATOM 851 C CA . VAL A 1 110 ? -3.912 -0.043 7.402 1 98.94 110 VAL A CA 1
ATOM 852 C C . VAL A 1 110 ? -4.031 -1.501 6.965 1 98.94 110 VAL A C 1
ATOM 854 O O . VAL A 1 110 ? -4.672 -1.803 5.953 1 98.94 110 VAL A O 1
ATOM 857 N N . SER A 1 111 ? -3.402 -2.367 7.723 1 98.94 111 SER A N 1
ATOM 858 C CA . SER A 1 111 ? -3.408 -3.793 7.414 1 98.94 111 SER A CA 1
ATOM 859 C C . SER A 1 111 ? -3.52 -4.637 8.68 1 98.94 111 SER A C 1
ATOM 861 O O . SER A 1 111 ? -3.27 -4.145 9.781 1 98.94 111 SER A O 1
ATOM 863 N N . ARG A 1 112 ? -3.912 -5.844 8.523 1 98.75 112 ARG A N 1
ATOM 864 C CA . ARG A 1 112 ? -3.955 -6.836 9.594 1 98.75 112 ARG A CA 1
ATOM 865 C C . ARG A 1 112 ? -2.623 -7.57 9.719 1 98.75 112 ARG A C 1
ATOM 867 O O . ARG A 1 112 ? -1.817 -7.562 8.781 1 98.75 112 ARG A O 1
ATOM 874 N N . GLY A 1 113 ? -2.447 -8.18 10.852 1 98.56 113 GLY A N 1
ATOM 875 C CA . GLY A 1 113 ? -1.316 -9.086 10.984 1 98.56 113 GLY A CA 1
ATOM 876 C C . GLY A 1 113 ? -1.455 -10.344 10.141 1 98.56 113 GLY A C 1
ATOM 877 O O . GLY A 1 113 ? -2.533 -10.938 10.078 1 98.56 113 GLY A O 1
ATOM 878 N N . GLY A 1 114 ? -0.38 -10.758 9.586 1 98.06 114 GLY A N 1
ATOM 879 C CA . GLY A 1 114 ? -0.446 -11.812 8.586 1 98.06 114 GLY A CA 1
ATOM 880 C C . GLY A 1 114 ? -0.045 -13.172 9.117 1 98.06 114 GLY A C 1
ATOM 881 O O . GLY A 1 114 ? -0.18 -14.188 8.43 1 98.06 114 GLY A O 1
ATOM 882 N N . HIS A 1 115 ? 0.488 -13.227 10.312 1 95.81 115 HIS A N 1
ATOM 883 C CA . HIS A 1 115 ? 0.785 -14.531 10.891 1 95.81 115 HIS A CA 1
ATOM 884 C C . HIS A 1 115 ? -0.495 -15.305 11.203 1 95.81 115 HIS A C 1
ATOM 886 O O . HIS A 1 115 ? -1.509 -14.703 11.57 1 95.81 115 HIS A O 1
ATOM 892 N N . GLU A 1 116 ? -0.435 -16.562 11.164 1 93.44 116 GLU A N 1
ATOM 893 C CA . GLU A 1 116 ? -1.607 -17.406 11.352 1 93.44 116 GLU A CA 1
ATOM 894 C C . GLU A 1 116 ? -2.229 -17.188 12.727 1 93.44 116 GLU A C 1
ATOM 896 O O . GLU A 1 116 ? -3.451 -17.25 12.883 1 93.44 116 GLU A O 1
ATOM 901 N N . LYS A 1 117 ? -1.388 -16.859 13.703 1 94.06 117 LYS A N 1
ATOM 902 C CA . LYS A 1 117 ? -1.856 -16.75 15.078 1 94.06 117 LYS A CA 1
ATOM 903 C C . LYS A 1 117 ? -2.291 -15.328 15.398 1 94.06 117 LYS A C 1
ATOM 905 O O . LYS A 1 117 ? -2.758 -15.055 16.516 1 94.06 117 LYS A O 1
ATOM 910 N N . ASP A 1 118 ? -2.145 -14.477 14.453 1 96.38 118 ASP A N 1
ATOM 911 C CA . ASP A 1 118 ? -2.508 -13.086 14.711 1 96.38 118 ASP A CA 1
ATOM 912 C C . ASP A 1 118 ? -4.02 -12.93 14.859 1 96.38 118 ASP A C 1
ATOM 914 O O . ASP A 1 118 ? -4.781 -13.43 14.031 1 96.38 118 ASP A O 1
ATOM 918 N N . GLY A 1 119 ? -4.43 -12.273 15.906 1 95.44 119 GLY A N 1
ATOM 919 C CA . GLY A 1 119 ? -5.836 -11.953 16.109 1 95.44 119 GLY A CA 1
ATOM 920 C C . GLY A 1 119 ? -6.262 -10.672 15.43 1 95.44 119 GLY A C 1
ATOM 921 O O . GLY A 1 119 ? -5.453 -10.016 14.773 1 95.44 119 GLY A O 1
ATOM 922 N N . PRO A 1 120 ? -7.527 -10.312 15.57 1 95.5 120 PRO A N 1
ATOM 923 C CA . PRO A 1 120 ? -8.086 -9.148 14.875 1 95.5 120 PRO A CA 1
ATOM 924 C C . PRO A 1 120 ? -7.492 -7.828 15.352 1 95.5 120 PRO A C 1
ATOM 926 O O . PRO A 1 120 ? -7.629 -6.805 14.68 1 95.5 120 PRO A O 1
ATOM 929 N N . ASP A 1 121 ? -6.785 -7.863 16.484 1 95.12 121 ASP A N 1
ATOM 930 C CA . ASP A 1 121 ? -6.262 -6.625 17.062 1 95.12 121 ASP A CA 1
ATOM 931 C C . ASP A 1 121 ? -4.828 -6.371 16.594 1 95.12 121 ASP A C 1
ATOM 933 O O . ASP A 1 121 ? -4.246 -5.328 16.891 1 95.12 121 ASP A O 1
ATOM 937 N N . VAL A 1 122 ? -4.285 -7.328 15.938 1 97.62 122 VAL A N 1
ATOM 938 C CA . VAL A 1 122 ? -2.963 -7.102 15.367 1 97.62 122 VAL A CA 1
ATOM 939 C C . VAL A 1 122 ? -3.09 -6.305 14.07 1 97.62 122 VAL A C 1
ATOM 941 O O . VAL A 1 122 ? -3.49 -6.852 13.039 1 97.62 122 VAL A O 1
ATOM 944 N N . LEU A 1 123 ? -2.818 -5.023 14.148 1 98.69 123 LEU A N 1
ATOM 945 C CA . LEU A 1 123 ? -2.943 -4.094 13.031 1 98.69 123 LEU A CA 1
ATOM 946 C C . LEU A 1 123 ? -1.636 -3.344 12.797 1 98.69 123 LEU A C 1
ATOM 948 O O . LEU A 1 123 ? -0.862 -3.133 13.734 1 98.69 123 LEU A O 1
ATOM 952 N N . TYR A 1 124 ? -1.43 -2.963 11.594 1 98.88 124 TYR A N 1
ATOM 953 C CA . TYR A 1 124 ? -0.282 -2.148 11.211 1 98.88 124 TYR A CA 1
ATOM 954 C C . TYR A 1 124 ? -0.72 -0.94 10.391 1 98.88 124 TYR A C 1
ATOM 956 O O . TYR A 1 124 ? -1.744 -0.985 9.703 1 98.88 124 TYR A O 1
ATOM 964 N N . LEU A 1 125 ? -0.005 0.122 10.523 1 98.94 125 LEU A N 1
ATOM 965 C CA . LEU A 1 125 ? -0.038 1.233 9.586 1 98.94 125 LEU A CA 1
ATOM 966 C C . LEU A 1 125 ? 1.237 1.275 8.75 1 98.94 125 LEU A C 1
ATOM 968 O O . LEU A 1 125 ? 2.342 1.171 9.289 1 98.94 125 LEU A O 1
ATOM 972 N N . THR A 1 126 ? 1.119 1.359 7.461 1 98.94 126 THR A N 1
ATOM 973 C CA . THR A 1 126 ? 2.258 1.575 6.578 1 98.94 126 THR A CA 1
ATOM 974 C C . THR A 1 126 ? 2.143 2.92 5.867 1 98.94 126 THR A C 1
ATOM 976 O O . THR A 1 126 ? 1.131 3.203 5.223 1 98.94 126 THR A O 1
ATOM 979 N N . ALA A 1 127 ? 3.09 3.781 6.023 1 98.88 127 ALA A N 1
ATOM 980 C CA . ALA A 1 127 ? 3.236 5.027 5.277 1 98.88 127 ALA A CA 1
ATOM 981 C C . ALA A 1 127 ? 4.086 4.824 4.027 1 98.88 127 ALA A C 1
ATOM 983 O O . ALA A 1 127 ? 5.238 4.387 4.117 1 98.88 127 ALA A O 1
ATOM 984 N N . ILE A 1 128 ? 3.539 5.125 2.889 1 98.88 128 ILE A N 1
ATOM 985 C CA . ILE A 1 128 ? 4.164 4.828 1.606 1 98.88 128 ILE A CA 1
ATOM 986 C C . ILE A 1 128 ? 4.383 6.121 0.824 1 98.88 128 ILE A C 1
ATOM 988 O O . ILE A 1 128 ? 3.451 6.91 0.644 1 98.88 128 ILE A O 1
ATOM 992 N N . TYR A 1 129 ? 5.602 6.281 0.281 1 98.25 129 TYR A N 1
ATOM 993 C CA . TYR A 1 129 ? 5.906 7.484 -0.485 1 98.25 129 TYR A CA 1
ATOM 994 C C . TYR A 1 129 ? 6.664 7.141 -1.764 1 98.25 129 TYR A C 1
ATOM 996 O O . TYR A 1 129 ? 7.617 6.363 -1.737 1 98.25 129 TYR A O 1
ATOM 1004 N N . GLU A 1 130 ? 6.199 7.656 -2.828 1 98.06 130 GLU A N 1
ATOM 1005 C CA . GLU A 1 130 ? 6.879 7.684 -4.121 1 98.06 130 GLU A CA 1
ATOM 1006 C C . GLU A 1 130 ? 7.172 9.109 -4.562 1 98.06 130 GLU A C 1
ATOM 1008 O O . GLU A 1 130 ? 6.281 9.812 -5.051 1 98.06 130 GLU A O 1
ATOM 1013 N N . LEU A 1 131 ? 8.43 9.477 -4.445 1 95.88 131 LEU A N 1
ATOM 1014 C CA . LEU A 1 131 ? 8.805 10.859 -4.711 1 95.88 131 LEU A CA 1
ATOM 1015 C C . LEU A 1 131 ? 9.383 11.008 -6.117 1 95.88 131 LEU A C 1
ATOM 1017 O O . LEU A 1 131 ? 10.094 10.125 -6.594 1 95.88 131 LEU A O 1
ATOM 1021 N N . HIS A 1 132 ? 9.078 12.023 -6.754 1 93.75 132 HIS A N 1
ATOM 1022 C CA . HIS A 1 132 ? 9.664 12.492 -8.008 1 93.75 132 HIS A CA 1
ATOM 1023 C C . HIS A 1 132 ? 10.195 13.922 -7.871 1 93.75 132 HIS A C 1
ATOM 1025 O O . HIS A 1 132 ? 9.422 14.859 -7.688 1 93.75 132 HIS A O 1
ATOM 1031 N N . VAL A 1 133 ? 11.461 14.062 -7.953 1 90.44 133 VAL A N 1
ATOM 1032 C CA . VAL A 1 133 ? 12.094 15.352 -7.73 1 90.44 133 VAL A CA 1
ATOM 1033 C C . VAL A 1 133 ? 12.812 15.797 -9 1 90.44 133 VAL A C 1
ATOM 1035 O O . VAL A 1 133 ? 13.867 15.258 -9.352 1 90.44 133 VAL A O 1
ATOM 1038 N N . PRO A 1 134 ? 12.297 16.781 -9.602 1 88.56 134 PRO A N 1
ATOM 1039 C CA . PRO A 1 134 ? 12.945 17.266 -10.82 1 88.56 134 PRO A CA 1
ATOM 1040 C C . PRO A 1 134 ? 14.289 17.938 -10.547 1 88.56 134 PRO A C 1
ATOM 1042 O O . PRO A 1 134 ? 14.539 18.406 -9.438 1 88.56 134 PRO A O 1
ATOM 1045 N N . ASP A 1 135 ? 15.188 17.875 -11.492 1 87.81 135 ASP A N 1
ATOM 1046 C CA . ASP A 1 135 ? 16.438 18.625 -11.547 1 87.81 135 ASP A CA 1
ATOM 1047 C C . ASP A 1 135 ? 17.406 18.156 -10.461 1 87.81 135 ASP A C 1
ATOM 1049 O O . ASP A 1 135 ? 18.156 18.969 -9.898 1 87.81 135 ASP A O 1
ATOM 1053 N N . VAL A 1 136 ? 17.234 17 -9.953 1 91.31 136 VAL A N 1
ATOM 1054 C CA . VAL A 1 136 ? 18.172 16.375 -9.023 1 91.31 136 VAL A CA 1
ATOM 1055 C C . VAL A 1 136 ? 18.75 15.109 -9.656 1 91.31 136 VAL A C 1
ATOM 1057 O O . VAL A 1 136 ? 18.016 14.227 -10.086 1 91.31 136 VAL A O 1
ATOM 1060 N N . GLU A 1 137 ? 20.062 15.016 -9.695 1 91.88 137 GLU A N 1
ATOM 1061 C CA . GLU A 1 137 ? 20.75 13.867 -10.289 1 91.88 137 GLU A CA 1
ATOM 1062 C C . GLU A 1 137 ? 20.828 12.703 -9.305 1 91.88 137 GLU A C 1
ATOM 1064 O O . GLU A 1 137 ? 21.266 12.859 -8.172 1 91.88 137 GLU A O 1
ATOM 1069 N N . PRO A 1 138 ? 20.406 11.562 -9.773 1 91.19 138 PRO A N 1
ATOM 1070 C CA . PRO A 1 138 ? 20.562 10.391 -8.914 1 91.19 138 PRO A CA 1
ATOM 1071 C C . PRO A 1 138 ? 22 10.18 -8.453 1 91.19 138 PRO A C 1
ATOM 1073 O O . PRO A 1 138 ? 22.938 10.344 -9.242 1 91.19 138 PRO A O 1
ATOM 1076 N N . GLY A 1 139 ? 22.188 9.93 -7.156 1 91.44 139 GLY A N 1
ATOM 1077 C CA . GLY A 1 139 ? 23.516 9.68 -6.609 1 91.44 139 GLY A CA 1
ATOM 1078 C C . GLY A 1 139 ? 24.219 10.945 -6.152 1 91.44 139 GLY A C 1
ATOM 1079 O O . GLY A 1 139 ? 25.266 10.883 -5.512 1 91.44 139 GLY A O 1
ATOM 1080 N N . SER A 1 140 ? 23.688 12.078 -6.465 1 94.5 140 SER A N 1
ATOM 1081 C CA . SER A 1 140 ? 24.266 13.336 -6.035 1 94.5 140 SER A CA 1
ATOM 1082 C C . SER A 1 140 ? 24.141 13.523 -4.523 1 94.5 140 SER A C 1
ATOM 1084 O O . SER A 1 140 ? 23.406 12.781 -3.865 1 94.5 140 SER A O 1
ATOM 1086 N N . ASP A 1 141 ? 24.938 14.445 -4.008 1 95.56 141 ASP A N 1
ATOM 1087 C CA . ASP A 1 141 ? 24.844 14.766 -2.59 1 95.56 141 ASP A CA 1
ATOM 1088 C C . ASP A 1 141 ? 23.438 15.258 -2.227 1 95.56 141 ASP A C 1
ATOM 1090 O O . ASP A 1 141 ? 22.922 14.93 -1.156 1 95.56 141 ASP A O 1
ATOM 1094 N N . LYS A 1 142 ? 22.922 16.016 -3.115 1 93.44 142 LYS A N 1
ATOM 1095 C CA . LYS A 1 142 ? 21.578 16.516 -2.885 1 93.44 142 LYS A CA 1
ATOM 1096 C C . LYS A 1 142 ? 20.562 15.367 -2.838 1 93.44 142 LYS A C 1
ATOM 1098 O O . LYS A 1 142 ? 19.672 15.352 -1.989 1 93.44 142 LYS A O 1
ATOM 1103 N N . ALA A 1 143 ? 20.656 14.438 -3.727 1 94.31 143 ALA A N 1
ATOM 1104 C CA . ALA A 1 143 ? 19.797 13.266 -3.734 1 94.31 143 ALA A CA 1
ATOM 1105 C C . ALA A 1 143 ? 19.906 12.492 -2.424 1 94.31 143 ALA A C 1
ATOM 1107 O O . ALA A 1 143 ? 18.891 12.102 -1.833 1 94.31 143 ALA A O 1
ATOM 1108 N N . LYS A 1 144 ? 21.094 12.32 -1.942 1 95.31 144 LYS A N 1
ATOM 1109 C CA . LYS A 1 144 ? 21.344 11.594 -0.699 1 95.31 144 LYS A CA 1
ATOM 1110 C C . LYS A 1 144 ? 20.719 12.32 0.491 1 95.31 144 LYS A C 1
ATOM 1112 O O . LYS A 1 144 ? 20.188 11.68 1.4 1 95.31 144 LYS A O 1
ATOM 1117 N N . GLN A 1 145 ? 20.844 13.57 0.457 1 94.31 145 GLN A N 1
ATOM 1118 C CA . GLN A 1 145 ? 20.234 14.367 1.518 1 94.31 145 GLN A CA 1
ATOM 1119 C C . GLN A 1 145 ? 18.719 14.227 1.516 1 94.31 145 GLN A C 1
ATOM 1121 O O . GLN A 1 145 ? 18.094 14.102 2.574 1 94.31 145 GLN A O 1
ATOM 1126 N N . ILE A 1 146 ? 18.156 14.266 0.368 1 92.44 146 ILE A N 1
ATOM 1127 C CA . ILE A 1 146 ? 16.703 14.125 0.237 1 92.44 146 ILE A CA 1
ATOM 1128 C C . ILE A 1 146 ? 16.281 12.742 0.743 1 92.44 146 ILE A C 1
ATOM 1130 O O . ILE A 1 146 ? 15.297 12.625 1.476 1 92.44 146 ILE A O 1
ATOM 1134 N N . GLU A 1 147 ? 17 11.742 0.365 1 95.06 147 GLU A N 1
ATOM 1135 C CA . GLU A 1 147 ? 16.703 10.383 0.821 1 95.06 147 GLU A CA 1
ATOM 1136 C C 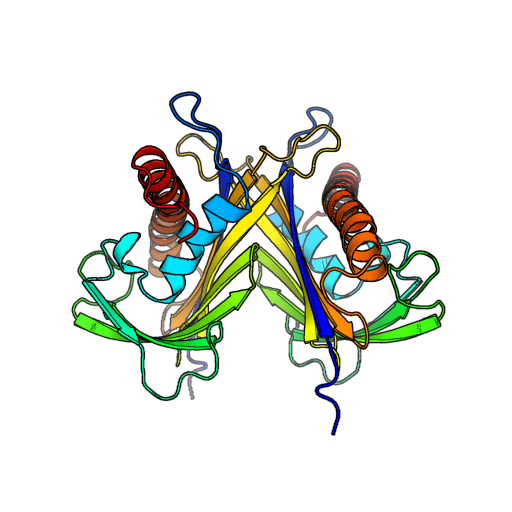. GLU A 1 147 ? 16.688 10.305 2.344 1 95.06 147 GLU A C 1
ATOM 1138 O O . GLU A 1 147 ? 15.75 9.758 2.934 1 95.06 147 GLU A O 1
ATOM 1143 N N . ARG A 1 148 ? 17.656 10.867 2.959 1 94.5 148 ARG A N 1
ATOM 1144 C CA . ARG A 1 148 ? 17.781 10.828 4.414 1 94.5 148 ARG A CA 1
ATOM 1145 C C . ARG A 1 148 ? 16.641 11.602 5.074 1 94.5 148 ARG A C 1
ATOM 1147 O O . ARG A 1 148 ? 15.969 11.078 5.969 1 94.5 148 ARG A O 1
ATOM 1154 N N . ASP A 1 149 ? 16.453 12.797 4.652 1 92.88 149 ASP A N 1
ATOM 1155 C CA . ASP A 1 149 ? 15.461 13.672 5.285 1 92.88 149 ASP A CA 1
ATOM 1156 C C . ASP A 1 149 ? 14.047 13.148 5.074 1 92.88 149 ASP A C 1
ATOM 1158 O O . ASP A 1 149 ? 13.227 13.164 5.996 1 92.88 149 ASP A O 1
ATOM 1162 N N . TYR A 1 150 ? 13.812 12.711 3.898 1 92.88 150 TYR A N 1
ATOM 1163 C CA . TYR A 1 150 ? 12.469 12.219 3.594 1 92.88 150 TYR A CA 1
ATOM 1164 C C . TYR A 1 150 ? 12.195 10.906 4.309 1 92.88 150 TYR A C 1
ATOM 1166 O O . TYR A 1 150 ? 11.07 10.648 4.738 1 92.88 150 TYR A O 1
ATOM 1174 N N . ALA A 1 151 ? 13.203 10.055 4.352 1 95.12 151 ALA A N 1
ATOM 1175 C CA . ALA A 1 151 ? 13.031 8.82 5.105 1 95.12 151 ALA A CA 1
ATOM 1176 C C . ALA A 1 151 ? 12.672 9.109 6.562 1 95.12 151 ALA A C 1
ATOM 1178 O O . ALA A 1 151 ? 11.789 8.469 7.133 1 95.12 151 ALA A O 1
ATOM 1179 N N . GLN A 1 152 ? 13.336 10.062 7.133 1 93.94 152 GLN A N 1
ATOM 1180 C CA . GLN A 1 152 ? 13.047 10.445 8.516 1 93.94 152 GLN A CA 1
ATOM 1181 C C . GLN A 1 152 ? 11.633 10.984 8.656 1 93.94 152 GLN A C 1
ATOM 1183 O O . GLN A 1 152 ? 10.914 10.641 9.594 1 93.94 152 GLN A O 1
ATOM 1188 N N . LEU A 1 153 ? 11.266 11.82 7.766 1 92.5 153 LEU A N 1
ATOM 1189 C CA . LEU A 1 153 ? 9.914 12.375 7.762 1 92.5 153 LEU A CA 1
ATOM 1190 C C . LEU A 1 153 ? 8.883 11.266 7.629 1 92.5 153 LEU A C 1
ATOM 1192 O O . LEU A 1 153 ? 7.891 11.242 8.359 1 92.5 153 LEU A O 1
ATOM 1196 N N . ALA A 1 154 ? 9.102 10.375 6.695 1 95.88 154 ALA A N 1
ATOM 1197 C CA . ALA A 1 154 ? 8.18 9.273 6.43 1 95.88 154 ALA A CA 1
ATOM 1198 C C . ALA A 1 154 ? 8.023 8.375 7.656 1 95.88 154 ALA A C 1
ATOM 1200 O O . ALA A 1 154 ? 6.91 7.984 8.008 1 95.88 154 ALA A O 1
ATOM 1201 N N . GLN A 1 155 ? 9.156 8.062 8.266 1 97.25 155 GLN A N 1
ATOM 1202 C CA . GLN A 1 155 ? 9.125 7.258 9.484 1 97.25 155 GLN A CA 1
ATOM 1203 C C . GLN A 1 155 ? 8.336 7.953 10.586 1 97.25 155 GLN A C 1
ATOM 1205 O O . GLN A 1 155 ? 7.512 7.324 11.258 1 97.25 155 GLN A O 1
ATOM 1210 N N . GLY A 1 156 ? 8.594 9.172 10.758 1 96.31 156 GLY A N 1
ATOM 1211 C CA . GLY A 1 156 ? 7.859 9.961 11.742 1 96.31 156 GLY A CA 1
ATOM 1212 C C . GLY A 1 156 ? 6.379 10.055 11.438 1 96.31 156 GLY A C 1
ATOM 1213 O O . GLY A 1 156 ? 5.547 10.016 12.344 1 96.31 156 GLY A O 1
ATOM 1214 N N . ALA A 1 157 ? 6.062 10.219 10.164 1 96.56 157 ALA A N 1
ATOM 1215 C CA . ALA A 1 157 ? 4.664 10.312 9.75 1 96.56 157 ALA A CA 1
ATOM 1216 C C . ALA A 1 157 ? 3.885 9.062 10.156 1 96.56 157 ALA A C 1
ATOM 1218 O O . ALA A 1 157 ? 2.76 9.156 10.648 1 96.56 157 ALA A O 1
ATOM 1219 N N . ALA A 1 158 ? 4.461 7.887 9.961 1 97.94 158 ALA A N 1
ATOM 1220 C CA . ALA A 1 158 ? 3.807 6.641 10.352 1 97.94 158 ALA A CA 1
ATOM 1221 C C . ALA A 1 158 ? 3.463 6.641 11.836 1 97.94 158 ALA A C 1
ATOM 1223 O O . ALA A 1 158 ? 2.33 6.332 12.219 1 97.94 158 ALA A O 1
ATOM 1224 N N . ARG A 1 159 ? 4.367 7 12.609 1 97.38 159 ARG A N 1
ATOM 1225 C CA . ARG A 1 159 ? 4.164 7.012 14.055 1 97.38 159 ARG A CA 1
ATOM 1226 C C . ARG A 1 159 ? 3.137 8.062 14.461 1 97.38 159 ARG A C 1
ATOM 1228 O O . ARG A 1 159 ? 2.283 7.809 15.312 1 97.38 159 ARG A O 1
ATOM 1235 N N . THR A 1 160 ? 3.213 9.219 13.875 1 97.25 160 THR A N 1
ATOM 1236 C CA . THR A 1 160 ? 2.316 10.32 14.195 1 97.25 160 THR A CA 1
ATOM 1237 C C . THR A 1 160 ? 0.871 9.961 13.875 1 97.25 160 THR A C 1
ATOM 1239 O O . THR A 1 160 ? -0.036 10.242 14.664 1 97.25 160 THR A O 1
ATOM 1242 N N . VAL A 1 161 ? 0.639 9.383 12.711 1 98.19 161 VAL A N 1
ATOM 1243 C CA . VAL A 1 161 ? -0.71 9 12.312 1 98.19 161 VAL A CA 1
ATOM 1244 C C . VAL A 1 161 ? -1.289 8.016 13.336 1 98.19 161 VAL A C 1
ATOM 1246 O O . VAL A 1 161 ? -2.41 8.203 13.812 1 98.19 161 VAL A O 1
ATOM 1249 N N . VAL A 1 162 ? -0.527 7.008 13.734 1 97.62 162 VAL A N 1
ATOM 1250 C CA . VAL A 1 162 ? -1.005 6.016 14.695 1 97.62 162 VAL A CA 1
ATOM 1251 C C . VAL A 1 162 ? -1.301 6.695 16.031 1 97.62 162 VAL A C 1
ATOM 1253 O O . VAL A 1 162 ? -2.377 6.508 16.594 1 97.62 162 VAL A O 1
ATOM 1256 N N . ALA A 1 163 ? -0.335 7.477 16.484 1 96.44 163 ALA A N 1
ATOM 1257 C CA . ALA A 1 163 ? -0.499 8.133 17.781 1 96.44 163 ALA A CA 1
ATOM 1258 C C . ALA A 1 163 ? -1.732 9.031 17.781 1 96.44 163 ALA A C 1
ATOM 1260 O O . ALA A 1 163 ? -2.494 9.047 18.75 1 96.44 163 ALA A O 1
ATOM 1261 N N . THR A 1 164 ? -1.931 9.805 16.734 1 97.19 164 THR A N 1
ATOM 1262 C CA . THR A 1 164 ? -3.047 10.734 16.625 1 97.19 164 THR A CA 1
ATOM 1263 C C . THR A 1 164 ? -4.379 9.992 16.672 1 97.19 164 THR A C 1
ATOM 1265 O O . THR A 1 164 ? -5.281 10.359 17.422 1 97.19 164 THR A O 1
ATOM 1268 N N .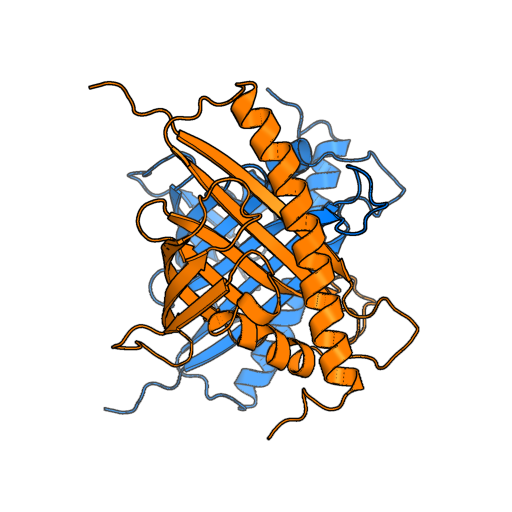 ILE A 1 165 ? -4.496 8.953 15.938 1 97.5 165 ILE A N 1
ATOM 1269 C CA . ILE A 1 165 ? -5.762 8.234 15.836 1 97.5 165 ILE A CA 1
ATOM 1270 C C . ILE A 1 165 ? -6.043 7.5 17.141 1 97.5 165 ILE A C 1
ATOM 1272 O O . ILE A 1 165 ? -7.188 7.457 17.609 1 97.5 165 ILE A O 1
ATOM 1276 N N . ARG A 1 166 ? -5.039 6.945 17.719 1 96.81 166 ARG A N 1
ATOM 1277 C CA . ARG A 1 166 ? -5.227 6.301 19.016 1 96.81 166 ARG A CA 1
ATOM 1278 C C . ARG A 1 166 ? -5.668 7.309 20.078 1 96.81 166 ARG A C 1
ATOM 1280 O O . ARG A 1 166 ? -6.492 6.988 20.938 1 96.81 166 ARG A O 1
ATOM 1287 N N . LYS A 1 167 ? -5.09 8.477 20.031 1 95.5 167 LYS A N 1
ATOM 1288 C CA . LYS A 1 167 ? -5.52 9.539 20.938 1 95.5 167 LYS A CA 1
ATOM 1289 C C . LYS A 1 167 ? -6.992 9.875 20.734 1 95.5 167 LYS A C 1
ATOM 1291 O O . LYS A 1 167 ? -7.738 10.039 21.703 1 95.5 167 LYS A O 1
ATOM 1296 N N . TRP A 1 168 ? -7.398 10 19.484 1 96.69 168 TRP A N 1
ATOM 1297 C CA . TRP A 1 168 ? -8.805 10.258 19.188 1 96.69 168 TRP A CA 1
ATOM 1298 C C . TRP A 1 168 ? -9.695 9.18 19.797 1 96.69 168 TRP A C 1
ATOM 1300 O O . TRP A 1 168 ? -10.758 9.484 20.344 1 96.69 168 TRP A O 1
ATOM 1310 N N . LYS A 1 169 ? -9.281 7.945 19.656 1 95.5 169 LYS A N 1
ATOM 1311 C CA . LYS A 1 169 ? -10.039 6.852 20.25 1 95.5 169 LYS A CA 1
ATOM 1312 C C . LYS A 1 169 ? -10.172 7.031 21.75 1 95.5 169 LYS A C 1
ATOM 1314 O O . LYS A 1 169 ? -11.266 6.926 22.312 1 95.5 169 LYS A O 1
ATOM 1319 N N . ALA A 1 170 ? -9.102 7.289 22.406 1 94 170 ALA A N 1
ATOM 1320 C CA . ALA A 1 170 ? -9.07 7.426 23.859 1 94 170 ALA A CA 1
ATOM 1321 C C . ALA A 1 170 ? -9.977 8.562 24.312 1 94 170 ALA A C 1
ATOM 1323 O O . ALA A 1 170 ? -10.555 8.5 25.406 1 94 170 ALA A O 1
ATOM 1324 N N . GLU A 1 171 ? -10.188 9.516 23.484 1 94.56 171 GLU A N 1
ATOM 1325 C CA . GLU A 1 171 ? -10.977 10.703 23.812 1 94.56 171 GLU A CA 1
ATOM 1326 C C . GLU A 1 171 ? -12.422 10.555 23.344 1 94.56 171 GLU A C 1
ATOM 1328 O O . GLU A 1 171 ? -13.227 11.484 23.484 1 94.56 171 GLU A O 1
ATOM 1333 N N . GLY A 1 172 ? -12.742 9.406 22.734 1 92.56 172 GLY A N 1
ATOM 1334 C CA . GLY A 1 172 ? -14.102 9.133 22.297 1 92.56 172 GLY A CA 1
ATOM 1335 C C . GLY A 1 172 ? -14.438 9.766 20.953 1 92.56 172 GLY A C 1
ATOM 1336 O O . GLY A 1 172 ? -15.609 9.992 20.641 1 92.56 172 GLY A O 1
ATOM 1337 N N . GLY A 1 173 ? -13.406 10.055 20.234 1 91.81 173 GLY A N 1
ATOM 1338 C CA . GLY A 1 173 ? -13.594 10.805 19 1 91.81 173 GLY A CA 1
ATOM 1339 C C . GLY A 1 173 ? -13.812 9.914 17.781 1 91.81 173 GLY A C 1
ATOM 1340 O O . GLY A 1 173 ? -14 10.414 16.672 1 91.81 173 GLY A O 1
ATOM 1341 N N . LEU A 1 174 ? -13.797 8.562 17.875 1 92.56 174 LEU A N 1
ATOM 1342 C CA . LEU A 1 174 ? -13.914 7.676 16.734 1 92.56 174 LEU A CA 1
ATOM 1343 C C . LEU A 1 174 ? -15.219 6.891 16.781 1 92.56 174 LEU A C 1
ATOM 1345 O O . LEU A 1 174 ? -15.383 5.898 16.062 1 92.56 174 LEU A O 1
ATOM 1349 N N . GLU A 1 175 ? -16.078 7.281 17.641 1 79.25 175 GLU A N 1
ATOM 1350 C CA . GLU A 1 175 ? -17.375 6.609 17.734 1 79.25 175 GLU A CA 1
ATOM 1351 C C . GLU A 1 175 ? -18.203 6.852 16.484 1 79.25 175 GLU A C 1
ATOM 1353 O O . GLU A 1 175 ? -18.078 7.887 15.828 1 79.25 175 GLU A O 1
ATOM 1358 N N . GLU A 1 176 ? -18.797 5.746 15.992 1 67.69 176 GLU A N 1
ATOM 1359 C CA . GLU A 1 176 ? -19.734 5.906 14.883 1 67.69 176 GLU A CA 1
ATOM 1360 C C . GLU A 1 176 ? -20.797 6.945 15.203 1 67.69 176 GLU A C 1
ATOM 1362 O O . GLU A 1 176 ? -21.234 7.066 16.359 1 67.69 176 GLU A O 1
ATOM 1367 N N . PRO A 1 177 ? -21.047 7.93 14.234 1 51.03 177 PRO A N 1
ATOM 1368 C CA . PRO A 1 177 ? -22.125 8.859 14.594 1 51.03 177 PRO A CA 1
ATOM 1369 C C . PRO A 1 177 ? -23.391 8.148 15.055 1 51.03 177 PRO A C 1
ATOM 1371 O O . PRO A 1 177 ? -23.625 6.996 14.68 1 51.03 177 PRO A O 1
ATOM 1374 N N . MET B 1 1 ? -32.781 0.4 -15.695 1 32.72 1 MET B N 1
ATOM 1375 C CA . MET B 1 1 ? -31.5 -0.247 -15.938 1 32.72 1 MET B CA 1
ATOM 1376 C C . MET B 1 1 ? -30.828 -0.606 -14.617 1 32.72 1 MET B C 1
ATOM 1378 O O . MET B 1 1 ? -30.625 0.257 -13.766 1 32.72 1 MET B O 1
ATOM 1382 N N . GLY B 1 2 ? -31 -1.744 -14.086 1 39.12 2 GLY B N 1
ATOM 1383 C CA . GLY B 1 2 ? -30.828 -2.033 -12.672 1 39.12 2 GLY B CA 1
ATOM 1384 C C . GLY B 1 2 ? -29.453 -1.672 -12.148 1 39.12 2 GLY B C 1
ATOM 1385 O O . GLY B 1 2 ? -28.453 -1.799 -12.867 1 39.12 2 GLY B O 1
ATOM 1386 N N . ALA B 1 3 ? -29.234 -0.709 -11.391 1 45.12 3 ALA B N 1
ATOM 1387 C CA . ALA B 1 3 ? -27.969 -0.354 -10.75 1 45.12 3 ALA B CA 1
ATOM 1388 C C . ALA B 1 3 ? -27.109 -1.59 -10.523 1 45.12 3 ALA B C 1
ATOM 1390 O O . ALA B 1 3 ? -27.516 -2.529 -9.844 1 45.12 3 ALA B O 1
ATOM 1391 N N . THR B 1 4 ? -26.438 -2.229 -11.516 1 56.84 4 THR B N 1
ATOM 1392 C CA . THR B 1 4 ? -25.641 -3.441 -11.336 1 56.84 4 THR B CA 1
ATOM 1393 C C . THR B 1 4 ? -24.906 -3.418 -10.008 1 56.84 4 THR B C 1
ATOM 1395 O O . THR B 1 4 ? -24.141 -2.488 -9.727 1 56.84 4 THR B O 1
ATOM 1398 N N . ASN B 1 5 ? -25.344 -4.141 -9 1 78.62 5 ASN B N 1
ATOM 1399 C CA . ASN B 1 5 ? -24.812 -4.188 -7.637 1 78.62 5 ASN B CA 1
ATOM 1400 C C . ASN B 1 5 ? -23.422 -4.812 -7.602 1 78.62 5 ASN B C 1
ATOM 1402 O O . ASN B 1 5 ? -23.125 -5.75 -8.344 1 78.62 5 ASN B O 1
ATOM 1406 N N . GLU B 1 6 ? -22.422 -4.074 -7.227 1 89.44 6 GLU B N 1
ATOM 1407 C CA . GLU B 1 6 ? -21.062 -4.586 -7.082 1 89.44 6 GLU B CA 1
ATOM 1408 C C . GLU B 1 6 ? -20.656 -4.645 -5.613 1 89.44 6 GLU B C 1
ATOM 1410 O O . GLU B 1 6 ? -20.906 -3.711 -4.852 1 89.44 6 GLU B O 1
ATOM 1415 N N . PHE B 1 7 ? -20.094 -5.82 -5.332 1 93.25 7 PHE B N 1
ATOM 1416 C CA . PHE B 1 7 ? -19.516 -5.992 -4.004 1 93.25 7 PHE B CA 1
ATOM 1417 C C . PHE B 1 7 ? -18.031 -5.656 -4.016 1 93.25 7 PHE B C 1
ATOM 1419 O O . PHE B 1 7 ? -17.281 -6.172 -4.848 1 93.25 7 PHE B O 1
ATOM 1426 N N . VAL B 1 8 ? -17.609 -4.727 -3.176 1 95.19 8 VAL B N 1
ATOM 1427 C CA . VAL B 1 8 ? -16.203 -4.324 -3.039 1 95.19 8 VAL B CA 1
ATOM 1428 C C . VAL B 1 8 ? -15.648 -4.844 -1.717 1 95.19 8 VAL B C 1
ATOM 1430 O O . VAL B 1 8 ? -16.281 -4.715 -0.671 1 95.19 8 VAL B O 1
ATOM 1433 N N . PHE B 1 9 ? -14.508 -5.434 -1.778 1 96.69 9 PHE B N 1
ATOM 1434 C CA . PHE B 1 9 ? -13.844 -5.914 -0.576 1 96.69 9 PHE B CA 1
ATOM 1435 C C . PHE B 1 9 ? -12.367 -5.539 -0.591 1 96.69 9 PHE B C 1
ATOM 1437 O O . PHE B 1 9 ? -11.625 -5.941 -1.492 1 96.69 9 PHE B O 1
ATOM 1444 N N . ASN B 1 10 ? -11.914 -4.785 0.384 1 98.44 10 ASN B N 1
ATOM 1445 C CA . ASN B 1 10 ? -10.531 -4.375 0.582 1 98.44 10 ASN B CA 1
ATOM 1446 C C . ASN B 1 10 ? -9.898 -5.094 1.771 1 98.44 10 ASN B C 1
ATOM 1448 O O . ASN B 1 10 ? -10.5 -5.18 2.842 1 98.44 10 ASN B O 1
ATOM 1452 N N . VAL B 1 11 ? -8.703 -5.57 1.57 1 98.44 11 VAL B N 1
ATOM 1453 C CA . VAL B 1 11 ? -8.039 -6.273 2.664 1 98.44 11 VAL B CA 1
ATOM 1454 C C . VAL B 1 11 ? -6.523 -6.223 2.469 1 98.44 11 VAL B C 1
ATOM 1456 O O . VAL B 1 11 ? -6.035 -6.242 1.337 1 98.44 11 VAL B O 1
ATOM 1459 N N . ALA B 1 12 ? -5.812 -6.16 3.559 1 98.88 12 ALA B N 1
ATOM 1460 C CA . ALA B 1 12 ? -4.355 -6.195 3.525 1 98.88 12 ALA B CA 1
ATOM 1461 C C . ALA B 1 12 ? -3.795 -6.914 4.75 1 98.88 12 ALA B C 1
ATOM 1463 O O . ALA B 1 12 ? -4.359 -6.816 5.844 1 98.88 12 ALA B O 1
ATOM 1464 N N . PHE B 1 13 ? -2.684 -7.613 4.582 1 98.94 13 PHE B N 1
ATOM 1465 C CA . PHE B 1 13 ? -1.967 -8.305 5.648 1 98.94 13 PHE B CA 1
ATOM 1466 C C . PHE B 1 13 ? -0.482 -7.965 5.609 1 98.94 13 PHE B C 1
ATOM 1468 O O . PHE B 1 13 ? 0.115 -7.879 4.535 1 98.94 13 PHE B O 1
ATOM 1475 N N . THR B 1 14 ? 0.081 -7.789 6.738 1 98.88 14 THR B N 1
ATOM 1476 C CA . THR B 1 14 ? 1.494 -7.461 6.895 1 98.88 14 THR B CA 1
ATOM 1477 C C . THR B 1 14 ? 2.215 -8.547 7.688 1 98.88 14 THR B C 1
ATOM 1479 O O . THR B 1 14 ? 1.717 -9.008 8.719 1 98.88 14 THR B O 1
ATOM 1482 N N . VAL B 1 15 ? 3.336 -8.961 7.199 1 98.62 15 VAL B N 1
ATOM 1483 C CA . VAL B 1 15 ? 4.168 -9.938 7.898 1 98.62 15 VAL B CA 1
ATOM 1484 C C . VAL B 1 15 ? 5.613 -9.445 7.941 1 98.62 15 VAL B C 1
ATOM 1486 O O . VAL B 1 15 ? 6.082 -8.797 7.004 1 98.62 15 VAL B O 1
ATOM 1489 N N . PRO B 1 16 ? 6.359 -9.773 9.031 1 98 16 PRO B N 1
ATOM 1490 C CA . PRO B 1 16 ? 7.793 -9.469 9.016 1 98 16 PRO B CA 1
ATOM 1491 C C . PRO B 1 16 ? 8.562 -10.312 8 1 98 16 PRO B C 1
ATOM 1493 O O . PRO B 1 16 ? 8.211 -11.469 7.758 1 98 16 PRO B O 1
ATOM 1496 N N . VAL B 1 17 ? 9.555 -9.734 7.477 1 98.12 17 VAL B N 1
ATOM 1497 C CA . VAL B 1 17 ? 10.359 -10.406 6.457 1 98.12 17 VAL B CA 1
ATOM 1498 C C . VAL B 1 17 ? 11.453 -11.242 7.125 1 98.12 17 VAL B C 1
ATOM 1500 O O . VAL B 1 17 ? 11.68 -12.391 6.75 1 98.12 17 VAL B O 1
ATOM 1503 N N . ASN B 1 18 ? 12.164 -10.648 8.102 1 97.31 18 ASN B N 1
ATOM 1504 C CA . ASN B 1 18 ? 13.297 -11.297 8.75 1 97.31 18 ASN B CA 1
ATOM 1505 C C . ASN B 1 18 ? 12.922 -11.844 10.125 1 97.31 18 ASN B C 1
ATOM 1507 O O . ASN B 1 18 ? 13.656 -11.648 11.094 1 97.31 18 ASN B O 1
ATOM 1511 N N . ASP B 1 19 ? 11.836 -12.516 10.211 1 87.06 19 ASP B N 1
ATOM 1512 C CA . ASP B 1 19 ? 11.414 -12.953 11.539 1 87.06 19 ASP B CA 1
ATOM 1513 C C . ASP B 1 19 ? 11.812 -14.406 11.797 1 87.06 19 ASP B C 1
ATOM 1515 O O . ASP B 1 19 ? 11.508 -14.961 12.859 1 87.06 19 ASP B O 1
ATOM 1519 N N . GLN B 1 20 ? 12.336 -15.016 10.883 1 81.5 20 GLN B N 1
ATOM 1520 C CA . GLN B 1 20 ? 12.805 -16.375 11.086 1 81.5 20 GLN B CA 1
ATOM 1521 C C . GLN B 1 20 ? 14.281 -16.406 11.484 1 81.5 20 GLN B C 1
ATOM 1523 O O . GLN B 1 20 ? 15.141 -15.969 10.711 1 81.5 20 GLN B O 1
ATOM 1528 N N . PRO B 1 21 ? 14.453 -16.812 12.625 1 77.31 21 PRO B N 1
ATOM 1529 C CA . PRO B 1 21 ? 15.836 -16.812 13.109 1 77.31 21 PRO B CA 1
ATOM 1530 C C . PRO B 1 21 ? 16.75 -17.719 12.289 1 77.31 21 PRO B C 1
ATOM 1532 O O . PRO B 1 21 ? 17.953 -17.5 12.234 1 77.31 21 PRO B O 1
ATOM 1535 N N . GLU B 1 22 ? 16.031 -18.719 11.719 1 81.81 22 GLU B N 1
ATOM 1536 C CA . GLU B 1 22 ? 16.828 -19.656 10.914 1 81.81 22 GLU B CA 1
ATOM 1537 C C . GLU B 1 22 ? 17.047 -19.109 9.5 1 81.81 22 GLU B C 1
ATOM 1539 O O . GLU B 1 22 ? 16.156 -18.484 8.922 1 81.81 22 GLU B O 1
ATOM 1544 N N . GLY B 1 23 ? 18.281 -18.734 9.156 1 84.75 23 GLY B N 1
ATOM 1545 C CA . GLY B 1 23 ? 18.609 -18.328 7.797 1 84.75 23 GLY B CA 1
ATOM 1546 C C . GLY B 1 23 ? 19.266 -16.969 7.73 1 84.75 23 GLY B C 1
ATOM 1547 O O . GLY B 1 23 ? 19.406 -16.281 8.75 1 84.75 23 GLY B O 1
ATOM 1548 N N . PRO B 1 24 ? 19.453 -16.625 6.609 1 92.88 24 PRO B N 1
ATOM 1549 C CA . PRO B 1 24 ? 20.172 -15.359 6.438 1 92.88 24 PRO B CA 1
ATOM 1550 C C . PRO B 1 24 ? 19.266 -14.141 6.559 1 92.88 24 PRO B C 1
ATOM 1552 O O . PRO B 1 24 ? 18.078 -14.219 6.211 1 92.88 24 PRO B O 1
ATOM 1555 N N . ILE B 1 25 ? 19.781 -13.086 7.055 1 95.5 25 ILE B N 1
ATOM 1556 C CA . ILE B 1 25 ? 19.109 -11.789 7.02 1 95.5 25 ILE B CA 1
ATOM 1557 C C . ILE B 1 25 ? 19.062 -11.273 5.582 1 95.5 25 ILE B C 1
ATOM 1559 O O . ILE B 1 25 ? 20.047 -11.344 4.855 1 95.5 25 ILE B O 1
ATOM 1563 N N . ILE B 1 26 ? 17.953 -10.875 5.164 1 96.69 26 ILE B N 1
ATOM 1564 C CA . ILE B 1 26 ? 17.797 -10.344 3.812 1 96.69 26 ILE B CA 1
ATOM 1565 C C . ILE B 1 26 ? 17.672 -8.828 3.861 1 96.69 26 ILE B C 1
ATOM 1567 O O . ILE B 1 26 ? 16.969 -8.281 4.719 1 96.69 26 ILE B O 1
ATOM 1571 N N . THR B 1 27 ? 18.375 -8.109 3.01 1 97.06 27 THR B N 1
ATOM 1572 C CA . THR B 1 27 ? 18.297 -6.656 2.941 1 97.06 27 THR B CA 1
ATOM 1573 C C . THR B 1 27 ? 17.094 -6.219 2.107 1 97.06 27 THR B C 1
ATOM 1575 O O . THR B 1 27 ? 16.484 -7.031 1.403 1 97.06 27 THR B O 1
ATOM 1578 N N . LEU B 1 28 ? 16.812 -5.012 2.197 1 98.12 28 LEU B N 1
ATOM 1579 C CA . LEU B 1 28 ? 15.711 -4.457 1.427 1 98.12 28 LEU B CA 1
ATOM 1580 C C . LEU B 1 28 ? 15.938 -4.645 -0.069 1 98.12 28 LEU B C 1
ATOM 1582 O O . LEU B 1 28 ? 15.039 -5.066 -0.793 1 98.12 28 LEU B O 1
ATOM 1586 N N . GLU B 1 29 ? 17.125 -4.355 -0.554 1 97.19 29 GLU B N 1
ATOM 1587 C CA . GLU B 1 29 ? 17.438 -4.453 -1.977 1 97.19 29 GLU B CA 1
ATOM 1588 C C . GLU B 1 29 ? 17.359 -5.898 -2.461 1 97.19 29 GLU B C 1
ATOM 1590 O O . GLU B 1 29 ? 16.875 -6.168 -3.562 1 97.19 29 GLU B O 1
ATOM 1595 N N . GLU B 1 30 ? 17.906 -6.762 -1.653 1 97.44 30 GLU B N 1
ATOM 1596 C CA . GLU B 1 30 ? 17.812 -8.18 -1.998 1 97.44 30 GLU B CA 1
ATOM 1597 C C . GLU B 1 30 ? 16.359 -8.641 -2.062 1 97.44 30 GLU B C 1
ATOM 1599 O O . GLU B 1 30 ? 15.969 -9.336 -3.002 1 97.44 30 GLU B O 1
ATOM 1604 N N . PHE B 1 31 ? 15.617 -8.312 -1.028 1 98.44 31 PHE B N 1
ATOM 1605 C CA . PHE B 1 31 ? 14.211 -8.695 -1.015 1 98.44 31 PHE B CA 1
ATOM 1606 C C . PHE B 1 31 ? 13.484 -8.133 -2.232 1 98.44 31 PHE B C 1
ATOM 1608 O O . PHE B 1 31 ? 12.672 -8.828 -2.85 1 98.44 31 PHE B O 1
ATOM 1615 N N . TRP B 1 32 ? 13.805 -6.922 -2.59 1 98.38 32 TRP B N 1
ATOM 1616 C CA . TRP B 1 32 ? 13.18 -6.297 -3.754 1 98.38 32 TRP B CA 1
ATOM 1617 C C . TRP B 1 32 ? 13.523 -7.062 -5.027 1 98.38 32 TRP B C 1
ATOM 1619 O O . TRP B 1 32 ? 12.664 -7.258 -5.895 1 98.38 32 TRP B O 1
ATOM 1629 N N . ARG B 1 33 ? 14.688 -7.496 -5.16 1 97.62 33 ARG B N 1
ATOM 1630 C CA . ARG B 1 33 ? 15.062 -8.258 -6.344 1 97.62 33 ARG B CA 1
ATOM 1631 C C . ARG B 1 33 ? 14.188 -9.5 -6.496 1 97.62 33 ARG B C 1
ATOM 1633 O O . ARG B 1 33 ? 13.867 -9.906 -7.617 1 97.62 33 ARG B O 1
ATOM 1640 N N . GLY B 1 34 ? 13.844 -10.062 -5.391 1 98.19 34 GLY B N 1
ATOM 1641 C CA . GLY B 1 34 ? 12.906 -11.172 -5.434 1 98.19 34 GLY B CA 1
ATOM 1642 C C . GLY B 1 34 ? 11.484 -10.734 -5.734 1 98.19 34 GLY B C 1
ATOM 1643 O O . GLY B 1 34 ? 10.82 -11.312 -6.598 1 98.19 34 GLY B O 1
ATOM 1644 N N . LEU B 1 35 ? 11.07 -9.734 -5.039 1 98.31 35 LEU B N 1
ATOM 1645 C CA . LEU B 1 35 ? 9.695 -9.258 -5.121 1 98.31 35 LEU B CA 1
ATOM 1646 C C . LEU B 1 35 ? 9.359 -8.805 -6.539 1 98.31 35 LEU B C 1
ATOM 1648 O O . LEU B 1 35 ? 8.266 -9.07 -7.043 1 98.31 35 LEU B O 1
ATOM 1652 N N . GLU B 1 36 ? 10.266 -8.156 -7.156 1 97.81 36 GLU B N 1
ATOM 1653 C CA . GLU B 1 36 ? 10.039 -7.582 -8.477 1 97.81 36 GLU B CA 1
ATOM 1654 C C . GLU B 1 36 ? 9.766 -8.672 -9.516 1 97.81 36 GLU B C 1
ATOM 1656 O O . GLU B 1 36 ? 9.094 -8.43 -10.516 1 97.81 36 GLU B O 1
ATOM 1661 N N . ARG B 1 37 ? 10.234 -9.891 -9.242 1 97.06 37 ARG B N 1
ATOM 1662 C CA . ARG B 1 37 ? 9.977 -11.008 -10.148 1 97.06 37 ARG B CA 1
ATOM 1663 C C . ARG B 1 37 ? 8.484 -11.289 -10.258 1 97.06 37 ARG B C 1
ATOM 1665 O O . ARG B 1 37 ? 8.016 -11.797 -11.281 1 97.06 37 ARG B O 1
ATOM 1672 N N . GLY B 1 38 ? 7.789 -10.93 -9.227 1 97 38 GLY B N 1
ATOM 1673 C CA . GLY B 1 38 ? 6.359 -11.18 -9.195 1 97 38 GLY B CA 1
ATOM 1674 C C . GLY B 1 38 ? 5.586 -10.359 -10.211 1 97 38 GLY B C 1
ATOM 1675 O O . GLY B 1 38 ? 4.457 -10.711 -10.57 1 97 38 GLY B O 1
ATOM 1676 N N . GLY B 1 39 ? 6.176 -9.281 -10.625 1 97.12 39 GLY B N 1
ATOM 1677 C CA . GLY B 1 39 ? 5.535 -8.492 -11.672 1 97.12 39 GLY B CA 1
ATOM 1678 C C . GLY B 1 39 ? 5.352 -9.266 -12.969 1 97.12 39 GLY B C 1
ATOM 1679 O O . GLY B 1 39 ? 4.238 -9.344 -13.492 1 97.12 39 GLY B O 1
ATOM 1680 N N . GLU B 1 40 ? 6.402 -9.938 -13.352 1 96.81 40 GLU B N 1
ATOM 1681 C CA . GLU B 1 40 ? 6.359 -10.641 -14.633 1 96.81 40 GLU B CA 1
ATOM 1682 C C . GLU B 1 40 ? 5.961 -12.102 -14.445 1 96.81 40 GLU B C 1
ATOM 1684 O O . GLU B 1 40 ? 5.438 -12.727 -15.375 1 96.81 40 GLU B O 1
ATOM 1689 N N . ARG B 1 41 ? 6.176 -12.617 -13.227 1 96.38 41 ARG B N 1
ATOM 1690 C CA . ARG B 1 41 ? 5.977 -14.047 -13.023 1 96.38 41 ARG B CA 1
ATOM 1691 C C . ARG B 1 41 ? 5.281 -14.312 -11.695 1 96.38 41 ARG B C 1
ATOM 1693 O O . ARG B 1 41 ? 5.832 -14.992 -10.828 1 96.38 41 ARG B O 1
ATOM 1700 N N . PRO B 1 42 ? 4.074 -13.898 -11.609 1 96.38 42 PRO B N 1
ATOM 1701 C CA . PRO B 1 42 ? 3.383 -14.102 -10.336 1 96.38 42 PRO B CA 1
ATOM 1702 C C . PRO B 1 42 ? 3.16 -15.578 -10.016 1 96.38 42 PRO B C 1
ATOM 1704 O O . PRO B 1 42 ? 2.939 -15.938 -8.859 1 96.38 42 PRO B O 1
ATOM 1707 N N . HIS B 1 43 ? 3.25 -16.469 -10.977 1 94.06 43 HIS B N 1
ATOM 1708 C CA . HIS B 1 43 ? 3.078 -17.906 -10.75 1 94.06 43 HIS B CA 1
ATOM 1709 C C . HIS B 1 43 ? 4.203 -18.469 -9.883 1 94.06 43 HIS B C 1
ATOM 1711 O O . HIS B 1 43 ? 4.09 -19.578 -9.359 1 94.06 43 HIS B O 1
ATOM 1717 N N . LEU B 1 44 ? 5.27 -17.75 -9.734 1 94.56 44 LEU B N 1
ATOM 1718 C CA . LEU B 1 44 ? 6.344 -18.141 -8.828 1 94.56 44 LEU B CA 1
ATOM 1719 C C . LEU B 1 44 ? 5.867 -18.125 -7.375 1 94.56 44 LEU B C 1
ATOM 1721 O O . LEU B 1 44 ? 6.461 -18.781 -6.516 1 94.56 44 LEU B O 1
ATOM 1725 N N . PHE B 1 45 ? 4.766 -17.391 -7.113 1 96.06 45 PHE B N 1
ATOM 1726 C CA . PHE B 1 45 ? 4.332 -17.188 -5.734 1 96.06 45 PHE B CA 1
ATOM 1727 C C . PHE B 1 45 ? 2.949 -17.781 -5.512 1 96.06 45 PHE B C 1
ATOM 1729 O O . PHE B 1 45 ? 2.541 -18 -4.367 1 96.06 45 PHE B O 1
ATOM 1736 N N . ALA B 1 46 ? 2.193 -17.891 -6.598 1 91.69 46 ALA B N 1
ATOM 1737 C CA . ALA B 1 46 ? 0.773 -18.203 -6.469 1 91.69 46 ALA B CA 1
ATOM 1738 C C . ALA B 1 46 ? 0.417 -19.453 -7.273 1 91.69 46 ALA B C 1
ATOM 1740 O O . ALA B 1 46 ? 0.359 -19.406 -8.508 1 91.69 46 ALA B O 1
ATOM 1741 N N . GLU B 1 47 ? -0.038 -20.406 -6.621 1 86.62 47 GLU B N 1
ATOM 1742 C CA . GLU B 1 47 ? -0.347 -21.672 -7.277 1 86.62 47 GLU B CA 1
ATOM 1743 C C . GLU B 1 47 ? -1.6 -21.547 -8.141 1 86.62 47 GLU B C 1
ATOM 1745 O O . GLU B 1 47 ? -1.758 -22.297 -9.117 1 86.62 47 GLU B O 1
ATOM 1750 N N . TYR B 1 48 ? -2.426 -20.641 -7.793 1 86.5 48 TYR B N 1
ATOM 1751 C CA . TY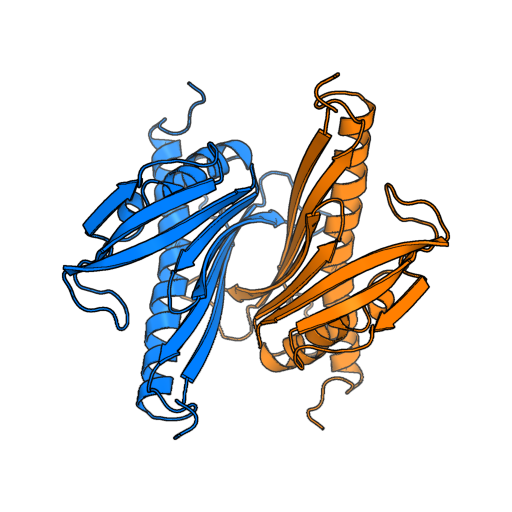R B 1 48 ? -3.67 -20.5 -8.539 1 86.5 48 TYR B CA 1
ATOM 1752 C C . TYR B 1 48 ? -3.432 -19.797 -9.875 1 86.5 48 TYR B C 1
ATOM 1754 O O . TYR B 1 48 ? -4.359 -19.625 -10.664 1 86.5 48 TYR B O 1
ATOM 1762 N N . VAL B 1 49 ? -2.254 -19.375 -10.133 1 92 49 VAL B N 1
ATOM 1763 C CA . VAL B 1 49 ? -1.854 -18.859 -11.438 1 92 49 VAL B CA 1
ATOM 1764 C C . VAL B 1 49 ? -1.064 -19.922 -12.195 1 92 49 VAL B C 1
ATOM 1766 O O . VAL B 1 49 ? 0.067 -20.25 -11.828 1 92 49 VAL B O 1
ATOM 1769 N N . ALA B 1 50 ? -1.572 -20.375 -13.258 1 89.62 50 ALA B N 1
ATOM 1770 C CA . ALA B 1 50 ? -0.96 -21.453 -14.023 1 89.62 50 ALA B CA 1
ATOM 1771 C C . ALA B 1 50 ? 0.181 -20.938 -14.891 1 89.62 50 ALA B C 1
ATOM 1773 O O . ALA B 1 50 ? 1.163 -21.656 -15.125 1 89.62 50 ALA B O 1
ATOM 1774 N N . GLY B 1 51 ? -0.058 -19.719 -15.422 1 92.44 51 GLY B N 1
ATOM 1775 C CA . GLY B 1 51 ? 0.96 -19.141 -16.281 1 92.44 51 GLY B CA 1
ATOM 1776 C C . GLY B 1 51 ? 0.743 -17.656 -16.547 1 92.44 51 GLY B C 1
ATOM 1777 O O . GLY B 1 51 ? -0.326 -17.125 -16.25 1 92.44 51 GLY B O 1
ATOM 1778 N N . THR B 1 52 ? 1.824 -17.109 -17.016 1 96.69 52 THR B N 1
ATOM 1779 C CA . THR B 1 52 ? 1.783 -15.68 -17.297 1 96.69 52 THR B CA 1
ATOM 1780 C C . THR B 1 52 ? 2.445 -15.375 -18.625 1 96.69 52 THR B C 1
ATOM 1782 O O . THR B 1 52 ? 3.498 -15.93 -18.953 1 96.69 52 THR B O 1
ATOM 1785 N N . GLU B 1 53 ? 1.841 -14.508 -19.375 1 96.88 53 GLU B N 1
ATOM 1786 C CA . GLU B 1 53 ? 2.395 -13.961 -20.609 1 96.88 53 GLU B CA 1
ATOM 1787 C C . GLU B 1 53 ? 2.514 -12.438 -20.531 1 96.88 53 GLU B C 1
ATOM 1789 O O . GLU B 1 53 ? 1.539 -11.75 -20.219 1 96.88 53 GLU B O 1
ATOM 1794 N N . ILE B 1 54 ? 3.705 -11.938 -20.812 1 97.94 54 ILE B N 1
ATOM 1795 C CA . ILE B 1 54 ? 3.857 -10.492 -20.953 1 97.94 54 ILE B CA 1
ATOM 1796 C C . ILE B 1 54 ? 3.379 -10.047 -22.328 1 97.94 54 ILE B C 1
ATOM 1798 O O . ILE B 1 54 ? 3.836 -10.562 -23.359 1 97.94 54 ILE B O 1
ATOM 1802 N N . LEU B 1 55 ? 2.445 -9.125 -22.328 1 97.75 55 LEU B N 1
ATOM 1803 C CA . LEU B 1 55 ? 1.879 -8.695 -23.594 1 97.75 55 LEU B CA 1
ATOM 1804 C C . LEU B 1 55 ? 2.832 -7.75 -24.328 1 97.75 55 LEU B C 1
ATOM 1806 O O . LEU B 1 55 ? 3.686 -7.117 -23.688 1 97.75 55 LEU B O 1
ATOM 1810 N N . PRO B 1 56 ? 2.621 -7.668 -25.594 1 94.56 56 PRO B N 1
ATOM 1811 C CA . PRO B 1 56 ? 3.523 -6.824 -26.375 1 94.56 56 PRO B CA 1
ATOM 1812 C C . PRO B 1 56 ? 3.373 -5.34 -26.047 1 94.56 56 PRO B C 1
ATOM 1814 O O . PRO B 1 56 ? 2.404 -4.941 -25.406 1 94.56 56 PRO B O 1
ATOM 1817 N N . ASN B 1 57 ? 4.305 -4.504 -26.406 1 90.56 57 ASN B N 1
ATOM 1818 C CA . ASN B 1 57 ? 4.324 -3.049 -26.281 1 90.56 57 ASN B CA 1
ATOM 1819 C C . ASN B 1 57 ? 4.52 -2.605 -24.844 1 90.56 57 ASN B C 1
ATOM 1821 O O . ASN B 1 57 ? 3.791 -1.744 -24.344 1 90.56 57 ASN B O 1
ATOM 1825 N N . ARG B 1 58 ? 5.344 -3.225 -24.281 1 92.5 58 ARG B N 1
ATOM 1826 C CA . ARG B 1 58 ? 5.809 -2.816 -22.953 1 92.5 58 ARG B CA 1
ATOM 1827 C C . ARG B 1 58 ? 6.121 -1.324 -22.922 1 92.5 58 ARG B C 1
ATOM 1829 O O . ARG B 1 58 ? 6.887 -0.825 -23.75 1 92.5 58 ARG B O 1
ATOM 1836 N N . LYS B 1 59 ? 5.457 -0.672 -21.953 1 93.81 59 LYS B N 1
ATOM 1837 C CA . LYS B 1 59 ? 5.707 0.762 -21.844 1 93.81 59 LYS B CA 1
ATOM 1838 C C . LYS B 1 59 ? 7.105 1.035 -21.297 1 93.81 59 LYS B C 1
ATOM 1840 O O . LYS B 1 59 ? 7.781 1.965 -21.75 1 93.81 59 LYS B O 1
ATOM 1845 N N . SER B 1 60 ? 7.496 0.311 -20.266 1 95.12 60 SER B N 1
ATOM 1846 C CA . SER B 1 60 ? 8.82 0.381 -19.656 1 95.12 60 SER B CA 1
ATOM 1847 C C . SER B 1 60 ? 9.156 -0.904 -18.906 1 95.12 60 SER B C 1
ATOM 1849 O O . SER B 1 60 ? 8.336 -1.825 -18.844 1 95.12 60 SER B O 1
ATOM 1851 N N . LYS B 1 61 ? 10.297 -0.924 -18.359 1 94 61 LYS B N 1
ATOM 1852 C CA . LYS B 1 61 ? 10.672 -2.055 -17.516 1 94 61 LYS B CA 1
ATOM 1853 C C . LYS B 1 61 ? 9.703 -2.217 -16.344 1 94 61 LYS B C 1
ATOM 1855 O O . LYS B 1 61 ? 9.391 -3.34 -15.945 1 94 61 LYS B O 1
ATOM 1860 N N . ASN B 1 62 ? 9.195 -1.103 -15.875 1 97.31 62 ASN B N 1
ATOM 1861 C CA . ASN B 1 62 ? 8.406 -1.096 -14.648 1 97.31 62 ASN B CA 1
ATOM 1862 C C . ASN B 1 62 ? 6.91 -0.994 -14.945 1 97.31 62 ASN B C 1
ATOM 1864 O O . ASN B 1 62 ? 6.086 -1.007 -14.031 1 97.31 62 ASN B O 1
ATOM 1868 N N . GLU B 1 63 ? 6.578 -0.831 -16.234 1 98.06 63 GLU B N 1
ATOM 1869 C CA . GLU B 1 63 ? 5.176 -0.695 -16.625 1 98.06 63 GLU B CA 1
ATOM 1870 C C . GLU B 1 63 ? 4.855 -1.527 -17.859 1 98.06 63 GLU B C 1
ATOM 1872 O O . GLU B 1 63 ? 5.359 -1.249 -18.953 1 98.06 63 GLU B O 1
ATOM 1877 N N . PHE B 1 64 ? 3.98 -2.48 -17.688 1 98.5 64 PHE B N 1
ATOM 1878 C CA . PHE B 1 64 ? 3.646 -3.404 -18.766 1 98.5 64 PHE B CA 1
ATOM 1879 C C . PHE B 1 64 ? 2.311 -4.09 -18.5 1 98.5 64 PHE B C 1
ATOM 1881 O O . PHE B 1 64 ? 1.728 -3.922 -17.422 1 98.5 64 PHE B O 1
ATOM 1888 N N . GLN B 1 65 ? 1.872 -4.789 -19.484 1 98.38 65 GLN B N 1
ATOM 1889 C CA . GLN B 1 65 ? 0.658 -5.586 -19.359 1 98.38 65 GLN B CA 1
ATOM 1890 C C . GLN B 1 65 ? 0.977 -7.078 -19.375 1 98.38 65 GLN B C 1
ATOM 1892 O O . GLN B 1 65 ? 1.889 -7.516 -20.078 1 98.38 65 GLN B O 1
ATOM 1897 N N . ARG B 1 66 ? 0.161 -7.766 -18.641 1 98.44 66 ARG B N 1
ATOM 1898 C CA . ARG B 1 66 ? 0.317 -9.219 -18.641 1 98.44 66 ARG B CA 1
ATOM 1899 C C . ARG B 1 66 ? -1.036 -9.914 -18.75 1 98.44 66 ARG B C 1
ATOM 1901 O O . ARG B 1 66 ? -2.072 -9.32 -18.438 1 98.44 66 ARG B O 1
ATOM 1908 N N . LYS B 1 67 ? -0.921 -11.078 -19.234 1 97.06 67 LYS B N 1
ATOM 1909 C CA . LYS B 1 67 ? -2.057 -11.992 -19.297 1 97.06 67 LYS B CA 1
ATOM 1910 C C . LYS B 1 67 ? -1.822 -13.219 -18.422 1 97.06 67 LYS B C 1
ATOM 1912 O O . LYS B 1 67 ? -0.836 -13.93 -18.594 1 97.06 67 LYS B O 1
ATOM 1917 N N . LEU B 1 68 ? -2.713 -13.375 -17.453 1 96.06 68 LEU B N 1
ATOM 1918 C CA . LEU B 1 68 ? -2.643 -14.531 -16.562 1 96.06 68 LEU B CA 1
ATOM 1919 C C . LEU B 1 68 ? -3.568 -15.641 -17.031 1 96.06 68 LEU B C 1
ATOM 1921 O O . LEU B 1 68 ? -4.691 -15.383 -17.469 1 96.06 68 LEU B O 1
ATOM 1925 N N . SER B 1 69 ? -3.084 -16.828 -16.969 1 93.9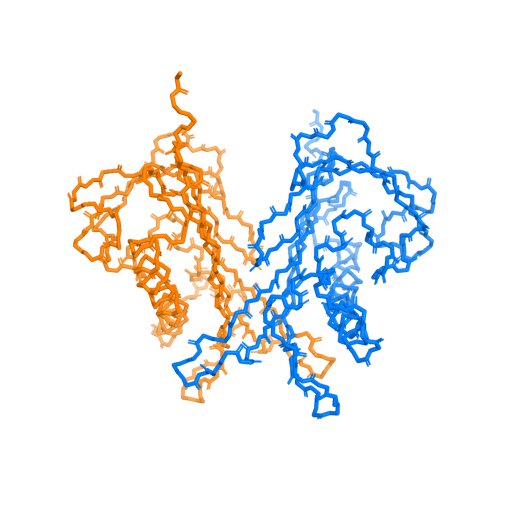4 69 SER B N 1
ATOM 1926 C CA . SER B 1 69 ? -3.91 -18.031 -17.047 1 93.94 69 SER B CA 1
ATOM 1927 C C . SER B 1 69 ? -4.18 -18.609 -15.672 1 93.94 69 SER B C 1
ATOM 1929 O O . SER B 1 69 ? -3.258 -19.094 -15.008 1 93.94 69 SER B O 1
ATOM 1931 N N . MET B 1 70 ? -5.445 -18.562 -15.359 1 91.25 70 MET B N 1
ATOM 1932 C CA . MET B 1 70 ? -5.781 -18.953 -13.992 1 91.25 70 MET B CA 1
ATOM 1933 C C . MET B 1 70 ? -5.902 -20.469 -13.867 1 91.25 70 MET B C 1
ATOM 1935 O O . MET B 1 70 ? -6.398 -21.141 -14.781 1 91.25 70 MET B O 1
ATOM 1939 N N . ALA B 1 71 ? -5.406 -20.922 -12.75 1 86 71 ALA B N 1
ATOM 1940 C CA . ALA B 1 71 ? -5.531 -22.328 -12.383 1 86 71 ALA B CA 1
ATOM 1941 C C . ALA B 1 71 ? -6.648 -22.531 -11.367 1 86 71 ALA B C 1
ATOM 1943 O O . ALA B 1 71 ? -7.48 -21.656 -11.164 1 86 71 ALA B O 1
ATOM 1944 N N . ASP B 1 72 ? -6.695 -23.828 -10.922 1 78.88 72 ASP B N 1
ATOM 1945 C CA . ASP B 1 72 ? -7.66 -24.094 -9.859 1 78.88 72 ASP B CA 1
ATOM 1946 C C . ASP B 1 72 ? -7.258 -23.391 -8.562 1 78.88 72 ASP B C 1
ATOM 1948 O O . ASP B 1 72 ? -6.078 -23.109 -8.336 1 78.88 72 ASP B O 1
ATOM 1952 N N . GLY B 1 73 ? -8.312 -22.922 -7.797 1 71.69 73 GLY B N 1
ATOM 1953 C CA . GLY B 1 73 ? -7.996 -22.422 -6.473 1 71.69 73 GLY B CA 1
ATOM 1954 C C . GLY B 1 73 ? -8.211 -20.922 -6.348 1 71.69 73 GLY B C 1
ATOM 1955 O O . GLY B 1 73 ? -8.156 -20.375 -5.242 1 71.69 73 GLY B O 1
ATOM 1956 N N . ALA B 1 74 ? -8.406 -20.297 -7.52 1 71.69 74 ALA B N 1
ATOM 1957 C CA . ALA B 1 74 ? -8.773 -18.891 -7.406 1 71.69 74 ALA B CA 1
ATOM 1958 C C . ALA B 1 74 ? -10.141 -18.734 -6.742 1 71.69 74 ALA B C 1
ATOM 1960 O O . ALA B 1 74 ? -11.023 -19.578 -6.91 1 71.69 74 ALA B O 1
ATOM 1961 N N . VAL B 1 75 ? -10.328 -17.844 -5.816 1 67.81 75 VAL B N 1
ATOM 1962 C CA . VAL B 1 75 ? -11.539 -17.703 -5.012 1 67.81 75 VAL B CA 1
ATOM 1963 C C . VAL B 1 75 ? -12.711 -17.281 -5.902 1 67.81 75 VAL B C 1
ATOM 1965 O O . VAL B 1 75 ? -13.828 -17.766 -5.727 1 67.81 75 VAL B O 1
ATOM 1968 N N . HIS B 1 76 ? -12.578 -16.672 -7.051 1 65.69 76 HIS B N 1
ATOM 1969 C CA . HIS B 1 76 ? -13.734 -16.234 -7.816 1 65.69 76 HIS B CA 1
ATOM 1970 C C . HIS B 1 76 ? -13.422 -16.172 -9.305 1 65.69 76 HIS B C 1
ATOM 1972 O O . HIS B 1 76 ? -13.922 -15.297 -10.016 1 65.69 76 HIS B O 1
ATOM 1978 N N . THR B 1 77 ? -12.578 -16.859 -9.562 1 68.06 77 THR B N 1
ATOM 1979 C CA . THR B 1 77 ? -12.242 -16.953 -10.977 1 68.06 77 THR B CA 1
ATOM 1980 C C . THR B 1 77 ? -12.117 -18.422 -11.398 1 68.06 77 THR B C 1
ATOM 1982 O O . THR B 1 77 ? -11.469 -19.219 -10.719 1 68.06 77 THR B O 1
ATOM 1985 N N . ALA B 1 78 ? -12.891 -18.641 -12.445 1 70.19 78 ALA B N 1
ATOM 1986 C CA . ALA B 1 78 ? -12.922 -20.016 -1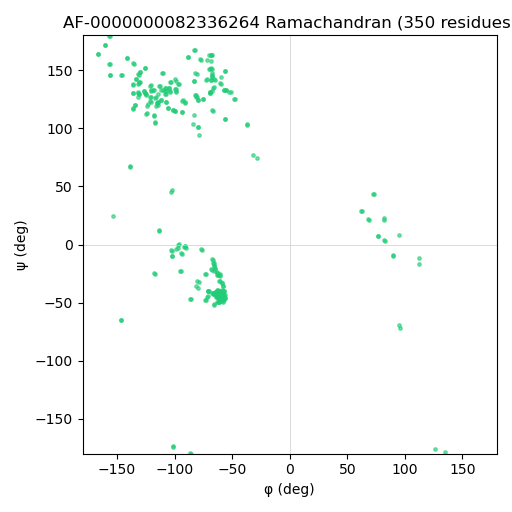2.922 1 70.19 78 ALA B CA 1
ATOM 1987 C C . ALA B 1 78 ? -11.578 -20.422 -13.523 1 70.19 78 ALA B C 1
ATOM 1989 O O . ALA B 1 78 ? -10.789 -19.562 -13.938 1 70.19 78 ALA B O 1
ATOM 1990 N N . ARG B 1 79 ? -11.422 -21.719 -13.523 1 73.75 79 ARG B N 1
ATOM 1991 C CA . ARG B 1 79 ? -10.234 -22.281 -14.172 1 73.75 79 ARG B CA 1
ATOM 1992 C C . ARG B 1 79 ? -10.203 -21.906 -15.648 1 73.75 79 ARG B C 1
ATOM 1994 O O . ARG B 1 79 ? -11.242 -21.875 -16.312 1 73.75 79 ARG B O 1
ATOM 2001 N N . ASP B 1 80 ? -8.977 -21.547 -16.109 1 76.5 80 ASP B N 1
ATOM 2002 C CA . ASP B 1 80 ? -8.648 -21.328 -17.516 1 76.5 80 ASP B CA 1
ATOM 2003 C C . ASP B 1 80 ? -9.172 -19.969 -18 1 76.5 80 ASP B C 1
ATOM 2005 O O . ASP B 1 80 ? -9.172 -19.688 -19.203 1 76.5 80 ASP B O 1
ATOM 2009 N N . VAL B 1 81 ? -9.641 -19.234 -17.109 1 85.31 81 VAL B N 1
ATOM 2010 C CA . VAL B 1 81 ? -9.984 -17.859 -17.453 1 85.31 81 VAL B CA 1
ATOM 2011 C C . VAL B 1 81 ? -8.711 -17.031 -17.641 1 85.31 81 VAL B C 1
ATOM 2013 O O . VAL B 1 81 ? -7.727 -17.234 -16.938 1 85.31 81 VAL B O 1
ATOM 2016 N N . LYS B 1 82 ? -8.789 -16.188 -18.594 1 91.94 82 LYS B N 1
ATOM 2017 C CA . LYS B 1 82 ? -7.684 -15.266 -18.828 1 91.94 82 LYS B CA 1
ATOM 2018 C C . LYS B 1 82 ? -7.961 -13.906 -18.219 1 91.94 82 LYS B C 1
ATOM 2020 O O . LYS B 1 82 ? -9.062 -13.367 -18.344 1 91.94 82 LYS B O 1
ATOM 2025 N N . VAL B 1 83 ? -6.992 -13.43 -17.5 1 94 83 VAL B N 1
ATOM 2026 C CA . VAL B 1 83 ? -7.098 -12.141 -16.844 1 94 83 VAL B CA 1
ATOM 2027 C C . VAL B 1 83 ? -5.996 -11.211 -17.344 1 94 83 VAL B C 1
ATOM 2029 O O . VAL B 1 83 ? -4.812 -11.547 -17.281 1 94 83 VAL B O 1
ATOM 2032 N N . ILE B 1 84 ? -6.391 -10.109 -17.859 1 96.62 84 ILE B N 1
ATOM 2033 C CA . ILE B 1 84 ? -5.406 -9.133 -18.297 1 96.62 84 ILE B CA 1
ATOM 2034 C C . ILE B 1 84 ? -5.227 -8.055 -17.219 1 96.62 84 ILE B C 1
ATOM 2036 O O . ILE B 1 84 ? -6.207 -7.531 -16.688 1 96.62 84 ILE B O 1
ATOM 2040 N N . GLN B 1 85 ? -3.92 -7.754 -16.953 1 97.94 85 GLN B N 1
ATOM 2041 C CA . GLN B 1 85 ? -3.623 -6.773 -15.914 1 97.94 85 GLN B CA 1
ATOM 2042 C C . GLN B 1 85 ? -2.588 -5.762 -16.391 1 97.94 85 GLN B C 1
ATOM 2044 O O . GLN B 1 85 ? -1.67 -6.105 -17.141 1 97.94 85 GLN B O 1
ATOM 2049 N N . ASP B 1 86 ? -2.783 -4.496 -15.984 1 98.5 86 ASP B N 1
ATOM 2050 C CA . ASP B 1 86 ? -1.704 -3.514 -16 1 98.5 86 ASP B CA 1
ATOM 2051 C C . ASP B 1 86 ? -0.801 -3.666 -14.781 1 98.5 86 ASP B C 1
ATOM 2053 O O . ASP B 1 86 ? -1.28 -3.672 -13.641 1 98.5 86 ASP B O 1
ATOM 2057 N N . VAL B 1 87 ? 0.497 -3.793 -15 1 98.75 87 VAL B N 1
ATOM 2058 C CA . VAL B 1 87 ? 1.439 -3.98 -13.898 1 98.75 87 VAL B CA 1
ATOM 2059 C C . VAL B 1 87 ? 2.346 -2.756 -13.781 1 98.75 87 VAL B C 1
ATOM 2061 O O . VAL B 1 87 ? 2.818 -2.229 -14.797 1 98.75 87 VAL B O 1
ATOM 2064 N N . ARG B 1 88 ? 2.561 -2.316 -12.578 1 98.62 88 ARG B N 1
ATOM 2065 C CA . ARG B 1 88 ? 3.512 -1.252 -12.273 1 98.62 88 ARG B CA 1
ATOM 2066 C C . ARG B 1 88 ? 4.438 -1.657 -11.125 1 98.62 88 ARG B C 1
ATOM 2068 O O . ARG B 1 88 ? 3.973 -2.092 -10.07 1 98.62 88 ARG B O 1
ATOM 2075 N N . ASN B 1 89 ? 5.742 -1.492 -11.375 1 98.56 89 ASN B N 1
ATOM 2076 C CA . ASN B 1 89 ? 6.742 -1.621 -10.32 1 98.56 89 ASN B CA 1
ATOM 2077 C C . ASN B 1 89 ? 7.258 -0.259 -9.867 1 98.56 89 ASN B C 1
ATOM 2079 O O . ASN B 1 89 ? 7.512 0.621 -10.688 1 98.56 89 ASN B O 1
ATOM 2083 N N . ALA B 1 90 ? 7.301 -0.037 -8.648 1 98.5 90 ALA B N 1
ATOM 2084 C CA . ALA B 1 90 ? 8.078 1.047 -8.047 1 98.5 90 ALA B CA 1
ATOM 2085 C C . ALA B 1 90 ? 9.32 0.51 -7.348 1 98.5 90 ALA B C 1
ATOM 2087 O O . ALA B 1 90 ? 9.219 -0.224 -6.363 1 98.5 90 ALA B O 1
ATOM 2088 N N . ASP B 1 91 ? 10.477 0.887 -7.805 1 97.88 91 ASP B N 1
ATOM 2089 C CA . ASP B 1 91 ? 11.727 0.268 -7.371 1 97.88 91 ASP B CA 1
ATOM 2090 C C . ASP B 1 91 ? 11.891 0.364 -5.859 1 97.88 91 ASP B C 1
ATOM 2092 O O . ASP B 1 91 ? 11.656 1.421 -5.27 1 97.88 91 ASP B O 1
ATOM 2096 N N . ASN B 1 92 ? 12.266 -0.818 -5.273 1 98.19 92 ASN B N 1
ATOM 2097 C CA . ASN B 1 92 ? 12.547 -0.972 -3.85 1 98.19 92 ASN B CA 1
ATOM 2098 C C . ASN B 1 92 ? 11.312 -0.683 -3 1 98.19 92 ASN B C 1
ATOM 2100 O O . ASN B 1 92 ? 11.43 -0.207 -1.87 1 98.19 92 ASN B O 1
ATOM 2104 N N . LEU B 1 93 ? 10.133 -0.947 -3.623 1 98.81 93 LEU B N 1
ATOM 2105 C CA . LEU B 1 93 ? 8.945 -0.572 -2.873 1 98.81 93 LEU B CA 1
ATOM 2106 C C . LEU B 1 93 ? 7.801 -1.542 -3.152 1 98.81 93 LEU B C 1
ATOM 2108 O O . LEU B 1 93 ? 7.363 -2.27 -2.256 1 98.81 93 LEU B O 1
ATOM 2112 N N . LEU B 1 94 ? 7.305 -1.577 -4.414 1 98.94 94 LEU B N 1
ATOM 2113 C CA . LEU B 1 94 ? 6.098 -2.375 -4.582 1 98.94 94 LEU B CA 1
ATOM 2114 C C . LEU B 1 94 ? 5.945 -2.83 -6.031 1 98.94 94 LEU B C 1
ATOM 2116 O O . LEU B 1 94 ? 6.531 -2.236 -6.938 1 98.94 94 LEU B O 1
ATOM 2120 N N . THR B 1 95 ? 5.227 -3.924 -6.27 1 98.81 95 THR B N 1
ATOM 2121 C CA . THR B 1 95 ? 4.613 -4.379 -7.512 1 98.81 95 THR B CA 1
ATOM 2122 C C . THR B 1 95 ? 3.092 -4.32 -7.414 1 98.81 95 THR B C 1
ATOM 2124 O O . THR B 1 95 ? 2.504 -4.867 -6.48 1 98.81 95 THR B O 1
ATOM 2127 N N . GLU B 1 96 ? 2.471 -3.621 -8.336 1 98.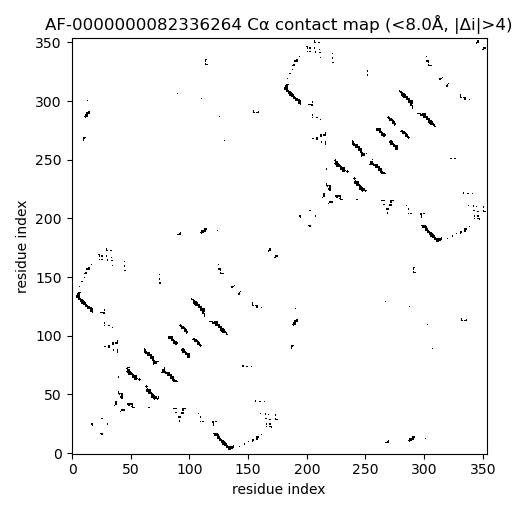81 96 GLU B N 1
ATOM 2128 C CA . GLU B 1 96 ? 1.021 -3.457 -8.375 1 98.81 96 GLU B CA 1
ATOM 2129 C C . GLU B 1 96 ? 0.442 -3.98 -9.688 1 98.81 96 GLU B C 1
ATOM 2131 O O . GLU B 1 96 ? 1.011 -3.754 -10.758 1 98.81 96 GLU B O 1
ATOM 2136 N N . ALA B 1 97 ? -0.623 -4.668 -9.594 1 98.5 97 ALA B N 1
ATOM 2137 C CA . ALA B 1 97 ? -1.36 -5.133 -10.766 1 98.5 97 ALA B CA 1
ATOM 2138 C C . ALA B 1 97 ? -2.822 -4.699 -10.703 1 98.5 97 ALA B C 1
ATOM 2140 O O . ALA B 1 97 ? -3.484 -4.871 -9.672 1 98.5 97 ALA B O 1
ATOM 2141 N N . ILE B 1 98 ? -3.316 -4.125 -11.734 1 98.12 98 ILE B N 1
ATOM 2142 C CA . ILE B 1 98 ? -4.715 -3.734 -11.859 1 98.12 98 ILE B CA 1
ATOM 2143 C C . ILE B 1 98 ? -5.387 -4.555 -12.961 1 98.12 98 ILE B C 1
ATOM 2145 O O . ILE B 1 98 ? -4.938 -4.547 -14.109 1 98.12 98 ILE B O 1
ATOM 2149 N N . THR B 1 99 ? -6.406 -5.227 -12.602 1 96.56 99 THR B N 1
ATOM 2150 C CA . THR B 1 99 ? -7.129 -6.066 -13.555 1 96.56 99 THR B CA 1
ATOM 2151 C C . THR B 1 99 ? -7.988 -5.215 -14.484 1 96.56 99 THR B C 1
ATOM 2153 O O . THR B 1 99 ? -8.82 -4.43 -14.016 1 96.56 99 THR B O 1
ATOM 2156 N N . LEU B 1 100 ? -7.809 -5.371 -15.766 1 95.69 100 LEU B N 1
ATOM 2157 C CA . LEU B 1 100 ? -8.633 -4.648 -16.734 1 95.69 100 LEU B CA 1
ATOM 2158 C C . LEU B 1 100 ? -10.086 -5.109 -16.656 1 95.69 100 LEU B C 1
ATOM 2160 O O . LEU B 1 100 ? -10.359 -6.305 -16.516 1 95.69 100 LEU B O 1
ATOM 2164 N N . GLY B 1 101 ? -10.969 -4.195 -16.812 1 91.94 101 GLY B N 1
ATOM 2165 C CA . GLY B 1 101 ? -12.383 -4.512 -16.688 1 91.94 101 GLY B CA 1
ATOM 2166 C C . GLY B 1 101 ? -12.938 -4.238 -15.297 1 91.94 101 GLY B C 1
ATOM 2167 O O . GLY B 1 101 ? -13.547 -3.195 -15.062 1 91.94 101 GLY B O 1
ATOM 2168 N N . SER B 1 102 ? -12.523 -5.031 -14.32 1 91.56 102 SER B N 1
ATOM 2169 C CA . SER B 1 102 ? -13.086 -4.902 -12.984 1 91.56 102 SER B CA 1
ATOM 2170 C C . SER B 1 102 ? -12.438 -3.758 -12.219 1 91.56 102 SER B C 1
ATOM 2172 O O . SER 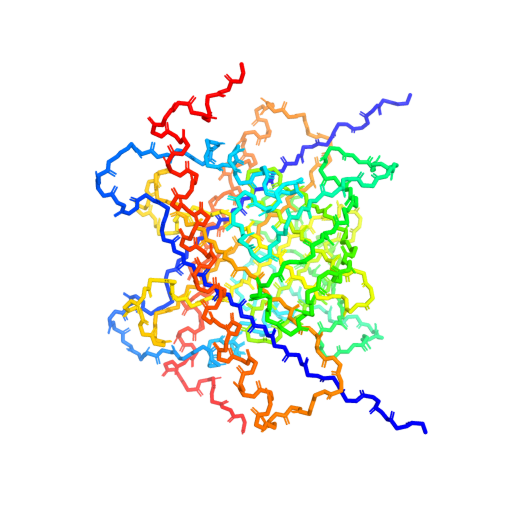B 1 102 ? -13.039 -3.188 -11.305 1 91.56 102 SER B O 1
ATOM 2174 N N . GLY B 1 103 ? -11.133 -3.535 -12.539 1 95.06 103 GLY B N 1
ATOM 2175 C CA . GLY B 1 103 ? -10.391 -2.533 -11.797 1 95.06 103 GLY B CA 1
ATOM 2176 C C . GLY B 1 103 ? -9.836 -3.055 -10.477 1 95.06 103 GLY B C 1
ATOM 2177 O O . GLY B 1 103 ? -9.258 -2.297 -9.695 1 95.06 103 GLY B O 1
ATOM 2178 N N . ALA B 1 104 ? -10.023 -4.352 -10.188 1 96.25 104 ALA B N 1
ATOM 2179 C CA . ALA B 1 104 ? -9.445 -4.949 -8.984 1 96.25 104 ALA B CA 1
ATOM 2180 C C . ALA B 1 104 ? -7.934 -4.762 -8.945 1 96.25 104 ALA B C 1
ATOM 2182 O O . ALA B 1 104 ? -7.277 -4.746 -9.984 1 96.25 104 ALA B O 1
ATOM 2183 N N . ARG B 1 105 ? -7.391 -4.668 -7.711 1 97.88 105 ARG B N 1
ATOM 2184 C CA . ARG B 1 105 ? -5.973 -4.367 -7.551 1 97.88 105 ARG B CA 1
ATOM 2185 C C . ARG B 1 105 ? -5.316 -5.332 -6.57 1 97.88 105 ARG B C 1
ATOM 2187 O O . ARG B 1 105 ? -5.898 -5.664 -5.535 1 97.88 105 ARG B O 1
ATOM 2194 N N . SER B 1 106 ? -4.156 -5.754 -6.906 1 97.81 106 SER B N 1
ATOM 2195 C CA . SER B 1 106 ? -3.258 -6.465 -6.004 1 97.81 106 SER B CA 1
ATOM 2196 C C . SER B 1 106 ? -1.901 -5.777 -5.914 1 97.81 106 SER B C 1
ATOM 2198 O O . SER B 1 106 ? -1.307 -5.43 -6.938 1 97.81 106 SER B O 1
ATOM 2200 N N . THR B 1 107 ? -1.452 -5.531 -4.75 1 98.81 107 THR B N 1
ATOM 2201 C CA . THR B 1 107 ? -0.159 -4.895 -4.539 1 98.81 107 THR B CA 1
ATOM 2202 C C . THR B 1 107 ? 0.66 -5.656 -3.502 1 98.81 107 THR B C 1
ATOM 2204 O O . THR B 1 107 ? 0.132 -6.07 -2.467 1 98.81 107 THR B O 1
ATOM 2207 N N . MET B 1 108 ? 1.868 -5.949 -3.779 1 98.88 108 MET B N 1
ATOM 2208 C CA . MET B 1 108 ? 2.857 -6.438 -2.82 1 98.88 108 MET B CA 1
ATOM 2209 C C . MET B 1 108 ? 3.891 -5.359 -2.51 1 98.88 108 MET B C 1
ATOM 2211 O O . MET B 1 108 ? 4.559 -4.852 -3.414 1 98.88 108 MET B O 1
ATOM 2215 N N . LEU B 1 109 ? 3.99 -5.039 -1.262 1 98.94 109 LEU B N 1
ATOM 2216 C CA . LEU B 1 109 ? 4.762 -3.881 -0.831 1 98.94 109 LEU B CA 1
ATOM 2217 C C . LEU B 1 109 ? 5.789 -4.273 0.226 1 98.94 109 LEU B C 1
ATOM 2219 O O . LEU B 1 109 ? 5.469 -5 1.171 1 98.94 109 LEU B O 1
ATOM 2223 N N . VAL B 1 110 ? 7.012 -3.834 0.051 1 98.94 110 VAL B N 1
ATOM 2224 C CA . VAL B 1 110 ? 8.016 -3.996 1.096 1 98.94 110 VAL B CA 1
ATOM 2225 C C . VAL B 1 110 ? 8.242 -2.664 1.809 1 98.94 110 VAL B C 1
ATOM 2227 O O . VAL B 1 110 ? 8.258 -1.607 1.173 1 98.94 110 VAL B O 1
ATOM 2230 N N . SER B 1 111 ? 8.391 -2.746 3.107 1 98.94 111 SER B N 1
ATOM 2231 C CA . SER B 1 111 ? 8.586 -1.55 3.922 1 98.94 111 SER B CA 1
ATOM 2232 C C . SER B 1 111 ? 9.594 -1.798 5.043 1 98.94 111 SER B C 1
ATOM 2234 O O . SER B 1 111 ? 9.883 -2.947 5.379 1 98.94 111 SER B O 1
ATOM 2236 N N . ARG B 1 112 ? 10.125 -0.752 5.57 1 98.75 112 ARG B N 1
ATOM 2237 C CA . ARG B 1 112 ? 11.008 -0.781 6.73 1 98.75 112 ARG B CA 1
ATOM 2238 C C . ARG B 1 112 ? 10.211 -0.695 8.031 1 98.75 112 ARG B C 1
ATOM 2240 O O . ARG B 1 112 ? 9.055 -0.267 8.023 1 98.75 112 ARG B O 1
ATOM 2247 N N . GLY B 1 113 ? 10.859 -1.088 9.094 1 98.56 113 GLY B N 1
ATOM 2248 C CA . GLY B 1 113 ? 10.273 -0.842 10.398 1 98.56 113 GLY B CA 1
ATOM 2249 C C . GLY B 1 113 ? 10.227 0.629 10.766 1 98.56 113 GLY B C 1
ATOM 2250 O O . GLY B 1 113 ? 11.195 1.36 10.539 1 98.56 113 GLY B O 1
ATOM 2251 N N . GLY B 1 114 ? 9.18 1.021 11.391 1 98.06 114 GLY B N 1
ATOM 2252 C CA . GLY B 1 114 ? 8.93 2.443 11.578 1 98.06 114 GLY B CA 1
ATOM 2253 C C . GLY B 1 114 ? 9.273 2.924 12.977 1 98.06 114 GLY B C 1
ATOM 2254 O O . GLY B 1 114 ? 9.25 4.129 13.242 1 98.06 114 GLY B O 1
ATOM 2255 N N . HIS B 1 115 ? 9.539 2.014 13.883 1 96 115 HIS B N 1
ATOM 2256 C CA . HIS B 1 115 ? 9.961 2.463 15.203 1 96 115 HIS B CA 1
ATOM 2257 C C . HIS B 1 115 ? 11.344 3.111 15.156 1 96 115 HIS B C 1
ATOM 2259 O O . HIS B 1 115 ? 12.188 2.715 14.352 1 96 115 HIS B O 1
ATOM 2265 N N . GLU B 1 116 ? 11.586 3.994 16.031 1 93.69 116 GLU B N 1
ATOM 2266 C CA . GLU B 1 116 ? 12.836 4.75 16.031 1 93.69 116 GLU B CA 1
ATOM 2267 C C . GLU B 1 116 ? 14.039 3.824 16.203 1 93.69 116 GLU B C 1
ATOM 2269 O O . GLU B 1 116 ? 15.094 4.062 15.609 1 93.69 116 GLU B O 1
ATOM 2274 N N . LYS B 1 117 ? 13.844 2.754 16.922 1 94.31 117 LYS B N 1
ATOM 2275 C CA . LYS B 1 117 ? 14.953 1.865 17.25 1 94.31 117 LYS B CA 1
ATOM 2276 C C . LYS B 1 117 ? 15.117 0.775 16.188 1 94.31 117 LYS B C 1
ATOM 2278 O O . LYS B 1 117 ? 16.047 -0.036 16.266 1 94.31 117 LYS B O 1
ATOM 2283 N N . ASP B 1 118 ? 14.25 0.769 15.234 1 96.44 118 ASP B N 1
ATOM 2284 C CA . ASP B 1 118 ? 14.328 -0.276 14.219 1 96.44 118 ASP B CA 1
ATOM 2285 C C . ASP B 1 118 ? 15.562 -0.096 13.336 1 96.44 118 ASP B C 1
ATOM 2287 O O . ASP B 1 118 ? 15.828 1.004 12.844 1 96.44 118 ASP B O 1
ATOM 2291 N N . GLY B 1 119 ? 16.297 -1.159 13.164 1 95.5 119 GLY B N 1
ATOM 2292 C CA . GLY B 1 119 ? 17.438 -1.159 12.258 1 95.5 119 GLY B CA 1
ATOM 2293 C C . GLY B 1 119 ? 17.062 -1.476 10.82 1 95.5 119 GLY B C 1
ATOM 2294 O O . GLY B 1 119 ? 15.891 -1.685 10.516 1 95.5 119 GLY B O 1
ATOM 2295 N N . PRO B 1 120 ? 18.062 -1.505 9.938 1 95.56 120 PRO B N 1
ATOM 2296 C CA . PRO B 1 120 ? 17.812 -1.695 8.5 1 95.56 120 PRO B CA 1
ATOM 2297 C C . PRO B 1 120 ? 17.281 -3.084 8.172 1 95.56 120 PRO B C 1
ATOM 2299 O O . PRO B 1 120 ? 16.75 -3.305 7.082 1 95.56 120 PRO B O 1
ATOM 2302 N N . ASP B 1 121 ? 17.359 -4.012 9.156 1 95.19 121 ASP B N 1
ATOM 2303 C CA . ASP B 1 121 ? 16.953 -5.383 8.883 1 95.19 121 ASP B CA 1
ATOM 2304 C C . ASP B 1 121 ? 15.492 -5.609 9.289 1 95.19 121 ASP B C 1
ATOM 2306 O O . ASP B 1 121 ? 14.938 -6.688 9.055 1 95.19 121 ASP B O 1
ATOM 2310 N N . VAL B 1 122 ? 14.938 -4.648 9.914 1 97.69 122 VAL B N 1
ATOM 2311 C CA . VAL B 1 122 ? 13.516 -4.754 10.227 1 97.69 122 VAL B CA 1
ATOM 2312 C C . VAL B 1 122 ? 12.688 -4.395 8.992 1 97.69 122 VAL B C 1
ATOM 2314 O O . VAL B 1 122 ? 12.562 -3.219 8.648 1 97.69 122 VAL B O 1
ATOM 2317 N N . LEU B 1 123 ? 12.195 -5.402 8.32 1 98.69 123 LEU B N 1
ATOM 2318 C CA . LEU B 1 123 ? 11.43 -5.262 7.082 1 98.69 123 LEU B CA 1
ATOM 2319 C C . LEU B 1 123 ? 10.078 -5.957 7.195 1 98.69 123 LEU B C 1
ATOM 2321 O O . LEU B 1 123 ? 9.938 -6.938 7.934 1 98.69 123 LEU B O 1
ATOM 2325 N N . TYR B 1 124 ? 9.148 -5.461 6.469 1 98.88 124 TYR B N 1
ATOM 2326 C CA . TYR B 1 124 ? 7.816 -6.059 6.375 1 98.88 124 TYR B CA 1
ATOM 2327 C C . TYR B 1 124 ? 7.398 -6.227 4.918 1 98.88 124 TYR B C 1
ATOM 2329 O O . TYR B 1 124 ? 7.832 -5.465 4.051 1 98.88 124 TYR B O 1
ATOM 2337 N N . LEU B 1 125 ? 6.633 -7.227 4.668 1 98.94 125 LEU B N 1
ATOM 2338 C CA . LEU B 1 125 ? 5.848 -7.344 3.443 1 98.94 125 LEU B CA 1
ATOM 2339 C C . LEU B 1 125 ? 4.363 -7.133 3.727 1 98.94 125 LEU B C 1
ATOM 2341 O O . LEU B 1 125 ? 3.82 -7.707 4.672 1 98.94 125 LEU B O 1
ATOM 2345 N N . THR B 1 126 ? 3.719 -6.297 2.994 1 98.94 126 THR B N 1
ATOM 2346 C CA . THR B 1 126 ? 2.271 -6.137 3.059 1 98.94 126 THR B CA 1
ATOM 2347 C C . THR B 1 126 ? 1.62 -6.555 1.743 1 98.94 126 THR B C 1
ATOM 2349 O O . THR B 1 126 ? 1.985 -6.055 0.677 1 98.94 126 THR B O 1
ATOM 2352 N N . ALA B 1 127 ? 0.744 -7.496 1.768 1 98.88 127 ALA B N 1
ATOM 2353 C CA . ALA B 1 127 ? -0.104 -7.891 0.645 1 98.88 127 ALA B CA 1
ATOM 2354 C C . ALA B 1 127 ? -1.423 -7.121 0.66 1 98.88 127 ALA B C 1
ATOM 2356 O O . ALA B 1 127 ? -2.17 -7.18 1.64 1 98.88 127 ALA B O 1
ATOM 2357 N N . ILE B 1 128 ? -1.708 -6.422 -0.397 1 98.88 128 ILE B N 1
ATOM 2358 C CA . ILE B 1 128 ? -2.844 -5.512 -0.461 1 98.88 128 ILE B CA 1
ATOM 2359 C C . ILE B 1 128 ? -3.781 -5.93 -1.591 1 98.88 128 ILE B C 1
ATOM 2361 O O . ILE B 1 128 ? -3.348 -6.117 -2.73 1 98.88 128 ILE B O 1
ATOM 2365 N N . TYR B 1 129 ? -5.086 -5.988 -1.284 1 98.25 129 TYR B N 1
ATOM 2366 C CA . TYR B 1 129 ? -6.062 -6.383 -2.295 1 98.25 129 TYR B CA 1
ATOM 2367 C C . TYR B 1 129 ? -7.281 -5.473 -2.254 1 98.25 129 TYR B C 1
ATOM 2369 O O . TYR B 1 129 ? -7.824 -5.195 -1.182 1 98.25 129 TYR B O 1
ATOM 2377 N N . GLU B 1 130 ? -7.652 -4.996 -3.373 1 98.06 130 GLU B N 1
ATOM 2378 C CA . GLU B 1 130 ? -8.914 -4.309 -3.633 1 98.06 130 GLU B CA 1
ATOM 2379 C C . GLU B 1 130 ? -9.758 -5.07 -4.648 1 98.06 130 GLU B C 1
ATOM 2381 O O . GLU B 1 130 ? -9.5 -5.004 -5.855 1 98.06 130 GLU B O 1
ATOM 2386 N N . LEU B 1 131 ? -10.781 -5.715 -4.145 1 95.88 131 LEU B N 1
ATOM 2387 C CA . LEU B 1 131 ? -11.578 -6.586 -5.004 1 95.88 131 LEU B CA 1
ATOM 2388 C C . LEU B 1 131 ? -12.852 -5.875 -5.461 1 95.88 131 LEU B C 1
ATOM 2390 O O . LEU B 1 131 ? -13.453 -5.121 -4.699 1 95.88 131 LEU B O 1
ATOM 2394 N N . HIS B 1 132 ? -13.234 -6.078 -6.621 1 93.75 132 HIS B N 1
ATOM 2395 C CA . HIS B 1 132 ? -14.516 -5.703 -7.223 1 93.75 132 HIS B CA 1
ATOM 2396 C C . HIS B 1 132 ? -15.219 -6.914 -7.82 1 93.75 132 HIS B C 1
ATOM 2398 O O . HIS B 1 132 ? -14.75 -7.484 -8.805 1 93.75 132 HIS B O 1
ATOM 2404 N N . VAL B 1 133 ? -16.297 -7.281 -7.246 1 90.44 133 VAL B N 1
ATOM 2405 C CA . VAL B 1 133 ? -17 -8.492 -7.656 1 90.44 133 VAL B CA 1
ATOM 2406 C C . VAL B 1 133 ? -18.391 -8.125 -8.164 1 90.44 133 VAL B C 1
ATOM 2408 O O . VAL B 1 133 ? -19.281 -7.789 -7.375 1 90.44 133 VAL B O 1
ATOM 2411 N N . PRO B 1 134 ? -18.578 -8.281 -9.406 1 88.44 134 PRO B N 1
ATOM 2412 C CA . PRO B 1 134 ? -19.891 -7.945 -9.945 1 88.44 134 PRO B CA 1
ATOM 2413 C C . PRO B 1 134 ? -20.969 -8.93 -9.516 1 88.44 134 PRO B C 1
ATOM 2415 O O . PRO B 1 134 ? -20.672 -10.078 -9.164 1 88.44 134 PRO B O 1
ATOM 2418 N N . ASP B 1 135 ? -22.188 -8.477 -9.422 1 87.81 135 ASP B N 1
ATOM 2419 C CA . ASP B 1 135 ? -23.391 -9.273 -9.25 1 87.81 135 ASP B CA 1
ATOM 2420 C C . ASP B 1 135 ? -23.438 -9.938 -7.875 1 87.81 135 ASP B C 1
ATOM 2422 O O . ASP B 1 135 ? -23.906 -11.062 -7.73 1 87.81 135 ASP B O 1
ATOM 2426 N N . VAL B 1 136 ? -22.734 -9.43 -6.945 1 91.25 136 VAL B N 1
ATOM 2427 C CA . VAL B 1 136 ? -22.797 -9.859 -5.555 1 91.25 136 VAL B CA 1
ATOM 2428 C C . VAL B 1 136 ? -23.281 -8.703 -4.68 1 91.25 136 VAL B C 1
ATOM 2430 O O . VAL B 1 136 ? -22.703 -7.613 -4.707 1 91.25 136 VAL B O 1
ATOM 2433 N N . GLU B 1 137 ? -24.312 -8.93 -3.906 1 91.75 137 GLU B N 1
ATOM 2434 C CA . GLU B 1 137 ? -24.891 -7.914 -3.033 1 91.75 137 GLU B CA 1
ATOM 2435 C C . GLU B 1 137 ? -24.094 -7.785 -1.737 1 91.75 137 GLU B C 1
ATOM 2437 O O . GLU B 1 137 ? -23.844 -8.781 -1.051 1 91.75 137 GLU B O 1
ATOM 2442 N N . PRO B 1 138 ? -23.734 -6.578 -1.423 1 91.06 138 PRO B N 1
ATOM 2443 C CA . PRO B 1 138 ? -23.062 -6.387 -0.13 1 91.06 138 PRO B CA 1
ATOM 2444 C C . PRO B 1 138 ? -23.891 -6.918 1.04 1 91.06 138 PRO B C 1
ATOM 2446 O O . PRO B 1 138 ? -25.109 -6.734 1.071 1 91.06 138 PRO B O 1
ATOM 2449 N N . GLY B 1 139 ? -23.266 -7.668 1.943 1 91.38 139 GLY B N 1
ATOM 2450 C CA . GLY B 1 139 ? -23.938 -8.203 3.115 1 91.38 139 GLY B CA 1
ATOM 2451 C C . GLY B 1 139 ? -24.562 -9.562 2.875 1 91.38 139 GLY B C 1
ATOM 2452 O O . GLY B 1 139 ? -25.016 -10.219 3.816 1 91.38 139 GLY B O 1
ATOM 2453 N N . SER B 1 140 ? -24.594 -10 1.655 1 94.31 140 SER B N 1
ATOM 2454 C CA . SER B 1 140 ? -25.156 -11.312 1.342 1 94.31 140 SER B CA 1
ATOM 2455 C C . SER B 1 140 ? -24.25 -12.43 1.873 1 94.31 140 SER B C 1
ATOM 2457 O O . SER B 1 140 ? -23.109 -12.18 2.275 1 94.31 140 SER B O 1
ATOM 2459 N N . ASP B 1 141 ? -24.828 -13.609 1.95 1 95.5 141 ASP B N 1
ATOM 2460 C CA . ASP B 1 141 ? -24.062 -14.773 2.365 1 95.5 141 ASP B CA 1
ATOM 2461 C C . ASP B 1 141 ? -22.875 -15.008 1.428 1 95.5 141 ASP B C 1
ATOM 2463 O O . ASP B 1 141 ? -21.781 -15.375 1.873 1 95.5 141 ASP B O 1
ATOM 2467 N N . LYS B 1 142 ? -23.156 -14.805 0.194 1 93.44 142 LYS B N 1
ATOM 2468 C CA . LYS B 1 142 ? -22.078 -14.961 -0.786 1 93.44 142 LYS B CA 1
ATOM 2469 C C . LYS B 1 142 ? -20.969 -13.945 -0.549 1 93.44 142 LYS B C 1
ATOM 2471 O O . LYS B 1 142 ? -19.781 -14.281 -0.628 1 93.44 142 LYS B O 1
ATOM 2476 N N . ALA B 1 143 ? -21.297 -12.727 -0.304 1 94.31 143 ALA B N 1
ATOM 2477 C CA . ALA B 1 143 ? -20.312 -11.688 0.001 1 94.31 143 ALA B CA 1
ATOM 2478 C C . ALA B 1 143 ? -19.484 -12.062 1.22 1 94.31 143 ALA B C 1
ATOM 2480 O O . ALA B 1 143 ? -18.25 -11.938 1.201 1 94.31 143 ALA B O 1
ATOM 2481 N N . LYS B 1 144 ? -20.109 -12.578 2.229 1 95.25 144 LYS B N 1
ATOM 2482 C CA . LYS B 1 144 ? -19.422 -12.984 3.453 1 95.25 144 LYS B CA 1
ATOM 2483 C C . LYS B 1 144 ? -18.453 -14.133 3.188 1 95.25 144 LYS B C 1
ATOM 2485 O O . LYS B 1 144 ? -17.359 -14.172 3.756 1 95.25 144 LYS B O 1
ATOM 2490 N N . GLN B 1 145 ? -18.891 -15.008 2.4 1 94.25 145 GLN B N 1
ATOM 2491 C CA . GLN B 1 145 ? -18.031 -16.125 2.037 1 94.25 145 GLN B CA 1
ATOM 2492 C C . GLN B 1 145 ? -16.797 -15.641 1.278 1 94.25 145 GLN B C 1
ATOM 2494 O O . GLN B 1 145 ? -15.68 -16.109 1.529 1 94.25 145 GLN B O 1
ATOM 2499 N N . ILE B 1 146 ? -16.984 -14.742 0.386 1 92.38 146 ILE B N 1
ATOM 2500 C CA . ILE B 1 146 ? -15.883 -14.188 -0.385 1 92.38 146 ILE B CA 1
ATOM 2501 C C . ILE B 1 146 ? -14.914 -13.477 0.549 1 92.38 146 ILE B C 1
ATOM 2503 O O . ILE B 1 146 ? -13.695 -13.641 0.433 1 92.38 146 ILE B O 1
ATOM 2507 N N . GLU B 1 147 ? -15.438 -12.703 1.453 1 95.06 147 GLU B N 1
ATOM 2508 C CA . GLU B 1 147 ? -14.602 -12 2.42 1 95.06 147 GLU B CA 1
ATOM 2509 C C . GLU B 1 147 ? -13.719 -12.977 3.199 1 95.06 147 GLU B C 1
ATOM 2511 O O . GLU B 1 147 ? -12.516 -12.758 3.334 1 95.06 147 GLU B O 1
ATOM 2516 N N . ARG B 1 148 ? -14.289 -14.031 3.658 1 94.5 148 ARG B N 1
ATOM 2517 C CA . ARG B 1 148 ? -13.562 -15.016 4.449 1 94.5 148 ARG B CA 1
ATOM 2518 C C . ARG B 1 148 ? -12.492 -15.711 3.615 1 94.5 148 ARG B C 1
ATOM 2520 O O . ARG B 1 148 ? -11.328 -15.781 4.023 1 94.5 148 ARG B O 1
ATOM 2527 N N . ASP B 1 149 ? -12.891 -16.203 2.486 1 92.88 149 ASP B N 1
ATOM 2528 C CA . ASP B 1 149 ? -11.984 -17 1.655 1 92.88 149 ASP B CA 1
ATOM 2529 C C . ASP B 1 149 ? -10.852 -16.125 1.113 1 92.88 149 ASP B C 1
ATOM 2531 O O . ASP B 1 149 ? -9.695 -16.562 1.086 1 92.88 149 ASP B O 1
ATOM 2535 N N . TYR B 1 150 ? -11.211 -14.977 0.719 1 92.88 150 TYR B N 1
ATOM 2536 C CA . TYR B 1 150 ? -10.195 -14.094 0.152 1 92.88 150 TYR B CA 1
ATOM 2537 C C . TYR B 1 150 ? -9.242 -13.602 1.23 1 92.88 150 TYR B C 1
ATOM 2539 O O . TYR B 1 150 ? -8.047 -13.422 0.979 1 92.88 150 TYR B O 1
ATOM 2547 N N . ALA B 1 151 ? -9.789 -13.297 2.385 1 95.06 151 ALA B N 1
ATOM 2548 C CA . ALA B 1 151 ? -8.914 -12.906 3.484 1 95.06 151 ALA B CA 1
ATOM 2549 C C . ALA B 1 151 ? -7.895 -14 3.791 1 95.06 151 ALA B C 1
ATOM 2551 O O . ALA B 1 151 ? -6.715 -13.719 4.004 1 95.06 151 ALA B O 1
ATOM 2552 N N . GLN B 1 152 ? -8.344 -15.211 3.777 1 93.81 152 GLN B N 1
ATOM 2553 C CA . GLN B 1 152 ? -7.449 -16.328 4.027 1 93.81 152 GLN B CA 1
ATOM 2554 C C . GLN B 1 152 ? -6.387 -16.438 2.932 1 93.81 152 GLN B C 1
ATOM 2556 O O . GLN B 1 152 ? -5.211 -16.656 3.223 1 93.81 152 GLN B O 1
ATOM 2561 N N . LEU B 1 153 ? -6.816 -16.328 1.746 1 92.56 153 LEU B N 1
ATOM 2562 C CA . LEU B 1 153 ? -5.895 -16.359 0.616 1 92.56 153 LEU B CA 1
ATOM 2563 C C . LEU B 1 153 ? -4.867 -15.242 0.719 1 92.56 153 LEU B C 1
ATOM 2565 O O . LEU B 1 153 ? -3.67 -15.477 0.533 1 92.56 153 LEU B O 1
ATOM 2569 N N . ALA B 1 154 ? -5.324 -14.047 1 1 95.81 154 ALA B N 1
ATOM 2570 C CA . ALA B 1 154 ? -4.461 -12.875 1.099 1 95.81 154 ALA B CA 1
ATOM 2571 C C . ALA B 1 154 ? -3.426 -13.047 2.207 1 95.81 154 ALA B C 1
ATOM 2573 O O . ALA B 1 154 ? -2.25 -12.727 2.021 1 95.81 154 ALA B O 1
ATOM 2574 N N . GLN B 1 155 ? -3.889 -13.531 3.334 1 97.25 155 GLN B N 1
ATOM 2575 C CA . GLN B 1 155 ? -2.984 -13.789 4.449 1 97.25 155 GLN B CA 1
ATOM 2576 C C . GLN B 1 155 ? -1.917 -14.812 4.07 1 97.25 155 GLN B C 1
ATOM 2578 O O . GLN B 1 155 ? -0.734 -14.617 4.355 1 97.25 155 GLN B O 1
ATOM 2583 N N . GLY B 1 156 ? -2.34 -15.844 3.471 1 96.25 156 GLY B N 1
ATOM 2584 C CA . GLY B 1 156 ? -1.411 -16.859 3 1 96.25 156 GLY B CA 1
ATOM 2585 C C . GLY B 1 156 ? -0.439 -16.344 1.958 1 96.25 156 GLY B C 1
ATOM 2586 O O . GLY B 1 156 ? 0.736 -16.719 1.957 1 96.25 156 GLY B O 1
ATOM 2587 N N . ALA B 1 157 ? -0.94 -15.508 1.065 1 96.56 157 ALA B N 1
ATOM 2588 C CA . ALA B 1 157 ? -0.095 -14.938 0.019 1 96.56 157 ALA B CA 1
ATOM 2589 C C . ALA B 1 157 ? 1.062 -14.141 0.619 1 96.56 157 ALA B C 1
ATOM 2591 O O . ALA B 1 157 ? 2.203 -14.258 0.163 1 96.56 157 ALA B O 1
ATOM 2592 N N . ALA B 1 158 ? 0.805 -13.352 1.646 1 97.94 158 ALA B N 1
ATOM 2593 C CA . ALA B 1 158 ? 1.854 -12.578 2.309 1 97.94 158 ALA B CA 1
ATOM 2594 C C . ALA B 1 158 ? 2.959 -13.492 2.83 1 97.94 158 ALA B C 1
ATOM 2596 O O . ALA B 1 158 ? 4.145 -13.25 2.584 1 97.94 158 ALA B O 1
ATOM 2597 N N . ARG B 1 159 ? 2.586 -14.492 3.459 1 97.38 159 ARG B N 1
ATOM 2598 C CA . ARG B 1 159 ? 3.551 -15.422 4.035 1 97.38 159 ARG B CA 1
ATOM 2599 C C . ARG B 1 159 ? 4.316 -16.172 2.943 1 97.38 159 ARG B C 1
ATOM 2601 O O . ARG B 1 159 ? 5.531 -16.359 3.049 1 97.38 159 ARG B O 1
ATOM 2608 N N . THR B 1 160 ? 3.641 -16.578 1.93 1 97.25 160 THR B N 1
ATOM 2609 C CA . THR B 1 160 ? 4.246 -17.344 0.839 1 97.25 160 THR B CA 1
ATOM 2610 C C . THR B 1 160 ? 5.301 -16.5 0.121 1 97.25 160 THR B C 1
ATOM 2612 O O . THR B 1 160 ? 6.379 -17 -0.202 1 97.25 160 THR B O 1
ATOM 2615 N N . VAL B 1 161 ? 4.984 -15.258 -0.178 1 98.19 161 VAL B N 1
ATOM 2616 C CA . VAL B 1 161 ? 5.926 -14.375 -0.86 1 98.19 161 VAL B CA 1
ATOM 2617 C C . VAL B 1 161 ? 7.203 -14.242 -0.033 1 98.19 161 VAL B C 1
ATOM 2619 O O . VAL B 1 161 ? 8.305 -14.414 -0.553 1 98.19 161 VAL B O 1
ATOM 2622 N N . VAL B 1 162 ? 7.078 -14.008 1.264 1 97.62 162 VAL B N 1
ATOM 2623 C CA . VAL B 1 162 ? 8.242 -13.859 2.127 1 97.62 162 VAL B CA 1
ATOM 2624 C C . VAL B 1 162 ? 9.047 -15.156 2.145 1 97.62 162 VAL B C 1
ATOM 2626 O O . VAL B 1 162 ? 10.266 -15.141 1.943 1 97.62 162 VAL B O 1
ATOM 2629 N N . ALA B 1 163 ? 8.344 -16.25 2.375 1 96.44 163 ALA B N 1
ATOM 2630 C CA . ALA B 1 163 ? 9.023 -17.531 2.461 1 96.44 163 ALA B CA 1
ATOM 2631 C C . ALA B 1 163 ? 9.773 -17.844 1.166 1 96.44 163 ALA B C 1
ATOM 2633 O O . ALA B 1 163 ? 10.914 -18.328 1.197 1 96.44 163 ALA B O 1
ATOM 2634 N N . THR B 1 164 ? 9.148 -17.625 0.037 1 97.12 164 THR B N 1
ATOM 2635 C CA . THR B 1 164 ? 9.727 -17.906 -1.269 1 97.12 164 THR B CA 1
ATOM 2636 C C . THR B 1 164 ? 10.984 -17.078 -1.496 1 97.12 164 THR B C 1
ATOM 2638 O O . THR B 1 164 ? 12.023 -17.609 -1.892 1 97.12 164 THR B O 1
ATOM 2641 N N . ILE B 1 165 ? 10.938 -15.844 -1.208 1 97.44 165 ILE B N 1
ATOM 2642 C CA . ILE B 1 165 ? 12.062 -14.953 -1.479 1 97.44 165 ILE B CA 1
ATOM 2643 C C . ILE B 1 165 ? 13.211 -15.258 -0.513 1 97.44 165 ILE B C 1
ATOM 2645 O O . ILE B 1 165 ? 14.375 -15.25 -0.902 1 97.44 165 ILE B O 1
ATOM 2649 N N . ARG B 1 166 ? 12.891 -15.523 0.701 1 96.81 166 ARG B N 1
ATOM 2650 C CA . ARG B 1 166 ? 13.93 -15.898 1.654 1 96.81 166 ARG B CA 1
ATOM 2651 C C . ARG B 1 166 ? 14.609 -17.203 1.234 1 96.81 166 ARG B C 1
ATOM 2653 O O . ARG B 1 166 ? 15.82 -17.344 1.403 1 96.81 166 ARG B O 1
ATOM 2660 N N . LYS B 1 167 ? 13.82 -18.125 0.74 1 95.5 167 LYS B N 1
ATOM 2661 C CA . LYS B 1 167 ? 14.391 -19.359 0.218 1 95.5 167 LYS B CA 1
ATOM 2662 C C . LYS B 1 167 ? 15.352 -19.078 -0.932 1 95.5 167 LYS B C 1
ATOM 2664 O O . LYS B 1 167 ? 16.438 -19.656 -0.994 1 95.5 167 LYS B O 1
ATOM 2669 N N . TRP B 1 168 ? 14.945 -18.219 -1.838 1 96.62 168 TRP B N 1
ATOM 2670 C CA . TRP B 1 168 ? 15.828 -17.844 -2.939 1 96.62 168 TRP B CA 1
ATOM 2671 C C . TRP B 1 168 ? 17.141 -17.281 -2.416 1 96.62 168 TRP B C 1
ATOM 2673 O O . TRP B 1 168 ? 18.219 -17.578 -2.955 1 96.62 168 TRP B O 1
ATOM 2683 N N . LYS B 1 169 ? 17.047 -16.438 -1.417 1 95.44 169 LYS B N 1
ATOM 2684 C CA . LYS B 1 169 ? 18.266 -15.891 -0.819 1 95.44 169 LYS B CA 1
ATOM 2685 C C . LYS B 1 169 ? 19.156 -17 -0.283 1 95.44 169 LYS B C 1
ATOM 2687 O O . LYS B 1 169 ? 20.359 -17.016 -0.556 1 95.44 169 LYS B O 1
ATOM 2692 N N . ALA B 1 170 ? 18.609 -17.891 0.443 1 94 170 ALA B N 1
ATOM 2693 C CA . ALA B 1 170 ? 19.359 -18.969 1.069 1 94 170 ALA B CA 1
ATOM 2694 C C . ALA B 1 170 ? 20.047 -19.844 0.02 1 94 170 ALA B C 1
ATOM 2696 O O . ALA B 1 170 ? 21.125 -20.375 0.266 1 94 170 ALA B O 1
ATOM 2697 N N . GLU B 1 171 ? 19.516 -19.875 -1.144 1 94.56 171 GLU B N 1
ATOM 2698 C CA . GLU B 1 171 ? 20.016 -20.719 -2.219 1 94.56 171 GLU B CA 1
ATOM 2699 C C . GLU B 1 171 ? 20.938 -19.938 -3.158 1 94.56 171 GLU B C 1
ATOM 2701 O O . GLU B 1 171 ? 21.406 -20.469 -4.16 1 94.56 171 GLU B O 1
ATOM 2706 N N . GLY B 1 172 ? 21.125 -18.656 -2.859 1 92.31 172 GLY B N 1
ATOM 2707 C CA . GLY B 1 172 ? 22.031 -17.812 -3.643 1 92.31 172 GLY B CA 1
ATOM 2708 C C . GLY B 1 172 ? 21.391 -17.281 -4.906 1 92.31 172 GLY B C 1
ATOM 2709 O O . GLY B 1 172 ? 22.078 -16.953 -5.867 1 92.31 172 GLY B O 1
ATOM 2710 N N . GLY B 1 173 ? 20.094 -17.25 -4.871 1 91.44 173 GLY B N 1
ATOM 2711 C CA . GLY B 1 173 ? 19.359 -16.906 -6.082 1 91.44 173 GLY B CA 1
ATOM 2712 C C . GLY B 1 173 ? 19.078 -15.414 -6.191 1 91.44 173 GLY B C 1
ATOM 2713 O O . GLY B 1 173 ? 18.484 -14.961 -7.168 1 91.44 173 GLY B O 1
ATOM 2714 N N . LEU B 1 174 ? 19.453 -14.539 -5.234 1 92.19 174 LEU B N 1
ATOM 2715 C CA . LEU B 1 174 ? 19.125 -13.117 -5.258 1 92.19 174 LEU B CA 1
ATOM 2716 C C . LEU B 1 174 ? 20.391 -12.273 -5.438 1 92.19 174 LEU B C 1
ATOM 2718 O O . LEU B 1 174 ? 20.375 -11.062 -5.184 1 92.19 174 LEU B O 1
ATOM 2722 N N . GLU B 1 175 ? 21.453 -12.93 -5.793 1 78.5 175 GLU B N 1
ATOM 2723 C CA . GLU B 1 175 ? 22.688 -12.195 -6.023 1 78.5 175 GLU B CA 1
ATOM 2724 C C . GLU B 1 175 ? 22.578 -11.289 -7.246 1 78.5 175 GLU B C 1
ATOM 2726 O O . GLU B 1 175 ? 21.828 -11.586 -8.172 1 78.5 175 GLU B O 1
ATOM 2731 N N . GLU B 1 176 ? 23.016 -10.016 -7.047 1 67 176 GLU B N 1
ATOM 2732 C CA . GLU B 1 176 ? 23.078 -9.125 -8.203 1 67 176 GLU B CA 1
ATOM 2733 C C . GLU B 1 176 ? 23.828 -9.773 -9.359 1 67 176 GLU B C 1
ATOM 2735 O O . GLU B 1 176 ? 24.781 -10.523 -9.148 1 67 176 GLU B O 1
ATOM 2740 N N . PRO B 1 177 ? 23.234 -9.742 -10.633 1 49.91 177 PRO B N 1
ATOM 2741 C CA . PRO B 1 177 ? 24.062 -10.328 -11.688 1 49.91 177 PRO B CA 1
ATOM 2742 C C . PRO B 1 177 ? 25.484 -9.805 -11.68 1 49.91 177 PRO B C 1
ATOM 2744 O O . PRO B 1 177 ? 25.734 -8.695 -11.195 1 49.91 177 PRO B O 1
#

Foldseek 3Di:
DPPFAKDKDKDKDKDWLPPDPPADQAFLQLLQLLQLVCQQFVCLQDVQWPGKDWDPDAVDPFWGKMKTQGDPDDLPDDHRDIWIWIWGDDGSFKIKIATPPQRKIWMWTKDADDDPPGDRRGMMIMIIIIDIGTPDHPPDPVSVVSNVSVNVVSNVSRVRSSVSSRVCVRVVNRDDD/DPPFAKDKDKDKDKDWLPPDPPADQAFLQLLQLLQLVCQQFVCLQDVQWPGKDWDPDAVDPFWGKMKTQGHPDDLPDDHRDIWIWIWGDDGSFKIKIATPPQRKIWMWTKDADDDPPGDRRGMMIMIIIIDIGTPDHPPDPVSVVSNVSVNVVSNSSRVSSSVSSRVCVRVVNSDDD

Radius of gyration: 20.25 Å; Cα contacts (8 Å, |Δi|>4): 759; chains: 2; bounding box: 56×53×54 Å

InterPro domains:
  IPR015075 Acetylaranotin biosynthesis cluster protein L [PF08982] (11-172)
  IPR023393 START-like domain superfamily [G3DSA:3.30.530.20] (10-173)